Protein AF-A0A7S3BV04-F1 (afdb_monomer_lite)

Secondary structure (DSSP, 8-state):
----TT-EE-S-----TTSPTT-----GGGEEE---TT-HHHHTT------S-----PPS-PBPPHHHHHHHHHH-SSHHHHHHHHHHHHHHHHHHHHTTT-TTS-HHHHHHHHHHHHHHSS--S-HHHHHHHHT--TTT-HHHHHHHHHHHHHHHHHHHTT--B-TT---------SSS-SPTT-EEEEETTEEEEEE-----

Structure (mmCIF, N/CA/C/O backbone):
data_AF-A0A7S3BV04-F1
#
_entry.id   AF-A0A7S3BV04-F1
#
loop_
_atom_site.group_PDB
_atom_site.id
_atom_site.type_symbol
_atom_site.label_atom_id
_atom_site.label_alt_id
_atom_site.label_comp_id
_atom_site.label_asym_id
_atom_site.label_entity_id
_atom_site.label_seq_id
_atom_site.pdbx_PDB_ins_code
_atom_site.Cartn_x
_atom_site.Cartn_y
_atom_site.Cartn_z
_atom_site.occupancy
_atom_site.B_iso_or_equiv
_atom_site.auth_seq_id
_atom_site.auth_comp_id
_atom_site.auth_asym_id
_atom_site.auth_atom_id
_atom_site.pdbx_PDB_model_num
ATOM 1 N N . ARG A 1 1 ? -26.798 -3.929 25.859 1.00 46.09 1 ARG A N 1
ATOM 2 C CA . ARG A 1 1 ? -27.323 -2.540 25.783 1.00 46.09 1 ARG A CA 1
ATOM 3 C C . ARG A 1 1 ? -28.205 -2.462 24.549 1.00 46.09 1 ARG A C 1
ATOM 5 O O . ARG A 1 1 ? -27.722 -2.797 23.478 1.00 46.09 1 ARG A O 1
ATOM 12 N N . ASN A 1 2 ? -29.472 -2.094 24.725 1.00 52.50 2 ASN A N 1
ATOM 13 C CA . ASN A 1 2 ? -30.475 -2.101 23.661 1.00 52.50 2 ASN A CA 1
ATOM 14 C C . ASN A 1 2 ? -30.148 -1.050 22.595 1.00 52.50 2 ASN A C 1
ATOM 16 O O . ASN A 1 2 ? -29.677 0.046 22.913 1.00 52.50 2 ASN A O 1
ATOM 20 N N . TRP A 1 3 ? -30.382 -1.410 21.337 1.00 62.44 3 TRP A N 1
ATOM 21 C CA . TRP A 1 3 ? -30.379 -0.482 20.215 1.00 62.44 3 TRP A CA 1
ATOM 22 C C . TRP A 1 3 ? -31.469 0.569 20.478 1.00 62.44 3 TRP A C 1
ATOM 24 O O . TRP A 1 3 ? -32.607 0.210 20.783 1.00 62.44 3 TRP A O 1
ATOM 34 N N . ILE A 1 4 ? -31.111 1.855 20.470 1.00 64.00 4 ILE A N 1
ATOM 35 C CA . ILE A 1 4 ? -32.080 2.939 20.673 1.00 64.00 4 ILE A CA 1
ATOM 36 C C . ILE A 1 4 ? -32.462 3.410 19.279 1.00 64.00 4 ILE A C 1
ATOM 38 O O . ILE A 1 4 ? -31.605 3.926 18.566 1.00 64.00 4 ILE A O 1
ATOM 42 N N . TYR A 1 5 ? -33.723 3.217 18.891 1.00 71.44 5 TYR A N 1
ATOM 43 C CA . TYR A 1 5 ? -34.221 3.682 17.599 1.00 71.44 5 TYR A CA 1
ATOM 44 C C . TYR A 1 5 ? -33.843 5.149 17.353 1.00 71.44 5 TYR A C 1
ATOM 46 O O . TYR A 1 5 ? -33.903 5.985 18.257 1.00 71.44 5 TYR A O 1
ATOM 54 N N . GLY A 1 6 ? -33.415 5.442 16.124 1.00 75.38 6 GLY A N 1
ATOM 55 C CA . GLY A 1 6 ? -32.929 6.766 15.734 1.00 75.38 6 GLY A CA 1
ATOM 56 C C . GLY A 1 6 ? -31.476 7.059 16.112 1.00 75.38 6 GLY A C 1
ATOM 57 O O . GLY A 1 6 ? -31.025 8.179 15.881 1.00 75.38 6 GLY A O 1
ATOM 58 N N . SER A 1 7 ? -30.724 6.102 16.676 1.00 84.88 7 SER A N 1
ATOM 59 C CA . SER A 1 7 ? -29.275 6.268 16.810 1.00 84.88 7 SER A CA 1
ATOM 60 C C . SER A 1 7 ? -28.579 6.135 15.460 1.00 84.88 7 SER A C 1
ATOM 62 O O . SER A 1 7 ? -28.938 5.293 14.640 1.00 84.88 7 SER A O 1
ATOM 64 N N . MET A 1 8 ? -27.550 6.956 15.250 1.00 88.00 8 MET A N 1
ATOM 65 C CA . MET A 1 8 ? -26.657 6.826 14.100 1.00 88.00 8 MET A CA 1
ATOM 66 C C . MET A 1 8 ? -25.269 6.464 14.593 1.00 88.00 8 MET A C 1
ATOM 68 O O . MET A 1 8 ? -24.669 7.189 15.396 1.00 88.00 8 MET A O 1
ATOM 72 N N . ASP A 1 9 ? -24.759 5.350 14.091 1.00 89.12 9 ASP A N 1
ATOM 73 C CA . ASP A 1 9 ? -23.468 4.802 14.462 1.00 89.12 9 ASP A CA 1
ATOM 74 C C . ASP A 1 9 ? -22.557 4.738 13.228 1.00 89.12 9 ASP A C 1
ATOM 76 O O . ASP A 1 9 ? -22.989 4.413 12.125 1.00 89.12 9 ASP A O 1
ATOM 80 N N . LYS A 1 10 ? -21.2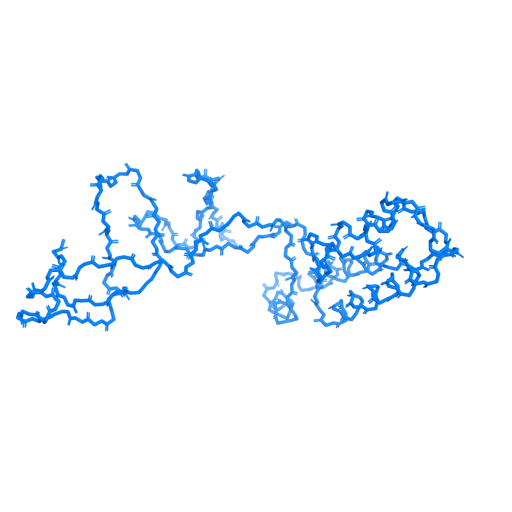75 5.061 13.407 1.00 91.62 10 LYS A N 1
ATOM 81 C CA . LYS A 1 10 ? -20.242 4.978 12.372 1.00 91.62 10 LYS A CA 1
ATOM 82 C C . LYS A 1 10 ? -18.977 4.368 12.952 1.00 91.62 10 LYS A C 1
ATOM 84 O O . LYS A 1 10 ? -18.442 4.861 13.948 1.00 91.62 10 LYS A O 1
ATOM 89 N N . GLY A 1 11 ? -18.462 3.347 12.282 1.00 90.38 11 GLY A N 1
ATOM 90 C CA . GLY A 1 11 ? -17.182 2.737 12.609 1.00 90.38 11 GLY A CA 1
ATOM 91 C C . GLY A 1 11 ? -16.919 1.486 11.784 1.00 90.38 11 GLY A C 1
ATOM 92 O O . GLY A 1 11 ? -17.619 1.214 10.813 1.00 90.38 11 GLY A O 1
ATOM 93 N N . THR A 1 12 ? -15.905 0.740 12.203 1.00 90.06 12 THR A N 1
ATOM 94 C CA . THR A 1 12 ? -15.531 -0.548 11.616 1.00 90.06 12 THR A CA 1
ATOM 95 C C . THR A 1 12 ? -16.131 -1.672 12.448 1.00 90.06 12 THR A C 1
ATOM 97 O O . THR A 1 12 ? -16.077 -1.617 13.677 1.00 90.06 12 THR A O 1
ATOM 100 N N . VAL A 1 13 ? -16.679 -2.687 11.785 1.00 88.31 13 VAL A N 1
ATOM 101 C CA . VAL A 1 13 ? -17.161 -3.918 12.422 1.00 88.31 13 VAL A CA 1
ATOM 102 C C . VAL A 1 13 ? -16.331 -5.107 11.947 1.00 88.31 13 VAL A C 1
ATOM 104 O O . VAL A 1 13 ? -15.794 -5.089 10.842 1.00 88.31 13 VAL A O 1
ATOM 107 N N . THR A 1 14 ? -16.226 -6.129 12.790 1.00 86.75 14 THR A N 1
ATOM 108 C CA . THR A 1 14 ? -15.576 -7.406 12.475 1.00 86.75 14 THR A CA 1
ATOM 109 C C . THR A 1 14 ? -16.478 -8.550 12.911 1.00 86.75 14 THR A C 1
ATOM 111 O O . THR A 1 14 ? -17.335 -8.375 13.777 1.00 86.75 14 THR A O 1
ATOM 114 N N . THR A 1 15 ? -16.274 -9.721 12.323 1.00 84.25 15 THR A N 1
ATOM 115 C CA . THR A 1 15 ? -16.913 -10.962 12.760 1.00 84.25 15 THR A CA 1
ATOM 116 C C . THR A 1 15 ? -16.277 -11.471 14.049 1.00 84.25 15 THR A C 1
ATOM 118 O O . THR A 1 15 ? -15.062 -11.365 14.226 1.00 84.25 15 THR A O 1
ATOM 121 N N . ASP A 1 16 ? -17.086 -12.073 14.916 1.00 81.00 16 ASP A N 1
ATOM 122 C CA . ASP A 1 16 ? -16.647 -12.746 16.135 1.00 81.00 16 ASP A CA 1
ATOM 123 C C . ASP A 1 16 ? -17.474 -14.021 16.308 1.00 81.00 16 ASP A C 1
ATOM 125 O O . ASP A 1 16 ? -18.693 -13.954 16.449 1.00 81.00 16 ASP A O 1
ATOM 129 N N . ALA A 1 17 ? -16.811 -15.179 16.293 1.00 81.69 17 ALA A N 1
ATOM 130 C CA . ALA A 1 17 ? -17.464 -16.487 16.375 1.00 81.69 17 ALA A CA 1
ATOM 131 C C . ALA A 1 17 ? -18.177 -16.738 17.717 1.00 81.69 17 ALA A C 1
ATOM 133 O O . ALA A 1 17 ? -18.932 -17.696 17.844 1.00 81.69 17 ALA A O 1
ATOM 134 N N . ARG A 1 18 ? -17.935 -15.899 18.732 1.00 82.44 18 ARG A N 1
ATOM 135 C CA . ARG A 1 18 ? -18.628 -15.969 20.026 1.00 82.44 18 ARG A CA 1
ATOM 136 C C . ARG A 1 18 ? -19.962 -15.223 20.020 1.00 82.44 18 ARG A C 1
ATOM 138 O O . ARG A 1 18 ? -20.718 -15.353 20.981 1.00 82.44 18 ARG A O 1
ATOM 145 N N . LEU A 1 19 ? -20.238 -14.405 19.000 1.00 85.06 19 LEU A N 1
ATOM 146 C CA . LEU A 1 19 ? -21.501 -13.681 18.889 1.00 85.06 19 LEU A CA 1
ATOM 147 C C . LEU A 1 19 ? -22.596 -14.590 18.321 1.00 85.06 19 LEU A C 1
ATOM 149 O O . LEU A 1 19 ? -22.338 -15.297 17.351 1.00 85.06 19 LEU A O 1
ATOM 153 N N . PRO A 1 20 ? -23.822 -14.550 18.875 1.00 87.94 20 PRO A N 1
ATOM 154 C CA . PRO A 1 20 ? -24.958 -15.220 18.260 1.00 87.94 20 PRO A CA 1
ATOM 155 C C . PRO A 1 20 ? -25.297 -14.615 16.894 1.00 87.94 20 PRO A C 1
ATOM 157 O O . PRO A 1 20 ? -25.108 -13.415 16.662 1.00 87.94 20 PRO A O 1
ATOM 160 N N . ASP A 1 21 ? -25.881 -15.435 16.026 1.00 87.88 21 ASP A N 1
ATOM 161 C CA . ASP A 1 21 ? -26.331 -15.009 14.703 1.00 87.88 21 ASP A CA 1
ATOM 162 C C . ASP A 1 21 ? -27.345 -13.858 14.784 1.00 87.88 21 ASP A C 1
ATOM 164 O O . ASP A 1 21 ? -28.214 -13.813 15.657 1.00 87.88 21 ASP A O 1
ATOM 168 N N . GLY A 1 22 ? -27.241 -12.911 13.848 1.00 85.00 22 GLY A N 1
ATOM 169 C CA . GLY A 1 22 ? -28.149 -11.763 13.749 1.00 85.00 22 GLY A CA 1
ATOM 170 C C . GLY A 1 22 ? -27.842 -10.604 14.704 1.00 85.00 22 GLY A C 1
ATOM 171 O O . GLY A 1 22 ? -28.566 -9.607 14.693 1.00 85.00 22 GLY A O 1
ATOM 172 N N . TYR A 1 23 ? -26.769 -10.687 15.497 1.00 85.75 23 TYR A N 1
ATOM 173 C CA . TYR A 1 23 ? -26.362 -9.609 16.397 1.00 85.75 23 TYR A CA 1
ATOM 174 C C . TYR A 1 23 ? -25.187 -8.800 15.853 1.00 85.75 23 TYR A C 1
ATOM 176 O O . TYR A 1 23 ? -24.189 -9.330 15.373 1.00 85.75 23 TYR A O 1
ATOM 184 N N . ILE A 1 24 ? -25.285 -7.482 16.022 1.00 86.56 24 ILE A N 1
ATOM 185 C CA . ILE A 1 24 ? -24.183 -6.543 15.818 1.00 86.56 24 ILE A CA 1
ATOM 186 C C . ILE A 1 24 ? -23.981 -5.793 17.131 1.00 86.56 24 ILE A C 1
ATOM 188 O O . ILE A 1 24 ? -24.899 -5.143 17.638 1.00 86.56 24 ILE A O 1
ATOM 192 N N . ILE A 1 25 ? -22.775 -5.875 17.692 1.00 85.19 25 ILE A N 1
ATOM 193 C CA . ILE A 1 25 ? -22.417 -5.130 18.900 1.00 85.19 25 ILE A CA 1
ATOM 194 C C . ILE A 1 25 ? -21.700 -3.842 18.508 1.00 85.19 25 ILE A C 1
ATOM 196 O O . ILE A 1 25 ? -20.653 -3.865 17.867 1.00 85.19 25 ILE A O 1
ATOM 200 N N . MET A 1 26 ? -22.249 -2.712 18.954 1.00 84.88 26 MET A N 1
ATOM 201 C CA . MET A 1 26 ? -21.687 -1.384 18.708 1.00 84.88 26 MET A CA 1
ATOM 202 C C . MET A 1 26 ? -21.011 -0.839 19.965 1.00 84.88 26 MET A C 1
ATOM 204 O O . MET A 1 26 ? -21.573 -0.879 21.065 1.00 84.88 26 MET A O 1
ATOM 208 N N . ARG A 1 27 ? -19.808 -0.276 19.806 1.00 82.50 27 ARG A N 1
ATOM 209 C CA . ARG A 1 27 ? -19.119 0.450 20.884 1.00 82.50 27 ARG A CA 1
ATOM 210 C C . ARG A 1 27 ? -19.751 1.825 21.069 1.00 82.50 27 ARG A C 1
ATOM 212 O O . ARG A 1 27 ? -20.184 2.453 20.108 1.00 82.50 27 ARG A O 1
ATOM 219 N N . GLN A 1 28 ? -19.716 2.352 22.292 1.00 84.19 28 GLN A N 1
ATOM 220 C CA . GLN A 1 28 ? -20.255 3.686 22.586 1.00 84.19 28 GLN A CA 1
ATOM 221 C C . GLN A 1 28 ? -19.605 4.790 21.735 1.00 84.19 28 GLN A C 1
ATOM 223 O O . GLN A 1 28 ? -20.287 5.722 21.331 1.00 84.19 28 GLN A O 1
ATOM 228 N N . SER A 1 29 ? -18.319 4.657 21.400 1.00 85.81 29 SER A N 1
ATOM 229 C CA . SER A 1 29 ? -17.595 5.601 20.538 1.00 85.81 29 SER A CA 1
ATOM 230 C C . SER A 1 29 ? -18.052 5.600 19.073 1.00 85.81 29 SER A C 1
ATOM 232 O O . SER A 1 29 ? -17.784 6.562 18.344 1.00 85.81 29 SER A O 1
ATOM 234 N N . MET A 1 30 ? -18.727 4.538 18.619 1.00 88.88 30 MET A N 1
ATOM 235 C CA . MET A 1 30 ? -19.276 4.463 17.263 1.00 88.88 30 MET A CA 1
ATOM 236 C C . MET A 1 30 ? -20.538 5.312 17.134 1.00 88.88 30 MET A C 1
ATOM 238 O O . MET A 1 30 ? -20.793 5.836 16.053 1.00 88.88 30 MET A O 1
ATOM 242 N N . ARG A 1 31 ? -21.271 5.537 18.228 1.00 89.62 31 ARG A N 1
ATOM 243 C CA . ARG A 1 31 ? -22.469 6.374 18.234 1.00 89.62 31 ARG A CA 1
ATOM 244 C C . ARG A 1 31 ? -22.116 7.834 17.999 1.00 89.62 31 ARG A C 1
ATOM 246 O O . ARG A 1 31 ? -21.361 8.429 18.763 1.00 89.62 31 ARG A O 1
ATOM 253 N N . LYS A 1 32 ? -22.665 8.408 16.932 1.00 91.50 32 LYS A N 1
ATOM 254 C CA . LYS A 1 32 ? -22.497 9.823 16.564 1.00 91.50 32 LYS A CA 1
ATOM 255 C C . LYS A 1 32 ? -23.726 10.645 16.908 1.00 91.50 32 LYS A C 1
ATOM 257 O O . LYS A 1 32 ? -23.598 11.815 17.243 1.00 91.50 32 LYS A O 1
ATOM 262 N N . VAL A 1 33 ? -24.896 10.013 16.875 1.00 88.19 33 VAL A N 1
ATOM 263 C CA . VAL A 1 33 ? -26.165 10.627 17.259 1.00 88.19 33 VAL A CA 1
ATOM 264 C C . VAL A 1 33 ? -26.877 9.695 18.225 1.00 88.19 33 VAL A C 1
ATOM 266 O O . VAL A 1 33 ? -27.024 8.498 17.962 1.00 88.19 33 VAL A O 1
ATOM 269 N N . HIS A 1 34 ? -27.291 10.240 19.364 1.00 85.12 34 HIS A N 1
ATOM 270 C CA . HIS A 1 34 ? -28.140 9.523 20.301 1.00 85.12 34 HIS A CA 1
ATOM 271 C C . HIS A 1 34 ? -29.570 9.512 19.775 1.00 85.12 34 HIS A C 1
ATOM 273 O O . HIS A 1 34 ? -30.135 10.564 19.490 1.00 85.12 34 HIS A O 1
ATOM 279 N N . GLY A 1 35 ? -30.138 8.314 19.656 1.00 79.81 35 GLY A N 1
ATOM 280 C CA . GLY A 1 35 ? -31.553 8.162 19.355 1.00 79.81 35 GLY A CA 1
ATOM 281 C C . GLY A 1 35 ? -32.416 8.705 20.490 1.00 79.81 35 GLY A C 1
ATOM 282 O O . GLY A 1 35 ? -32.001 8.715 21.653 1.00 79.81 35 GLY A O 1
ATOM 283 N N . SER A 1 36 ? -33.623 9.133 20.144 1.00 75.94 36 SER A N 1
ATOM 284 C CA . SER A 1 36 ? -34.656 9.553 21.085 1.00 75.94 36 SER A CA 1
ATOM 285 C C . SER A 1 36 ? -35.882 8.653 20.959 1.00 75.94 36 SER A C 1
ATOM 287 O O . SER A 1 36 ? -36.153 8.071 19.904 1.00 75.94 36 SER A O 1
ATOM 289 N N . GLN A 1 37 ? -36.649 8.553 22.045 1.00 71.12 37 GLN A N 1
ATOM 290 C CA . GLN A 1 37 ? -37.993 7.982 21.984 1.00 71.12 37 GLN A CA 1
ATOM 291 C C . GLN A 1 37 ? -38.872 8.839 21.060 1.00 71.12 37 GLN A C 1
ATOM 293 O O . GLN A 1 37 ? -38.742 10.064 21.043 1.00 71.12 37 GLN A O 1
ATOM 298 N N . ASN A 1 38 ? -39.754 8.188 20.297 1.00 74.62 38 ASN A N 1
ATOM 299 C CA . ASN A 1 38 ? -40.681 8.805 19.335 1.00 74.62 38 ASN A CA 1
ATOM 300 C C . ASN A 1 38 ? -40.028 9.410 18.079 1.00 74.62 38 ASN A C 1
ATOM 302 O O . ASN A 1 38 ? -40.620 10.268 17.428 1.00 74.62 38 ASN A O 1
ATOM 306 N N . CYS A 1 39 ? -38.824 8.974 17.706 1.00 74.44 39 CYS A N 1
ATOM 307 C CA . CYS A 1 39 ? -38.227 9.383 16.437 1.00 74.44 39 CYS A CA 1
ATOM 308 C C . CYS A 1 39 ? -38.904 8.701 15.228 1.00 74.44 39 CYS A C 1
ATOM 310 O O . CYS A 1 39 ? -39.437 7.594 15.328 1.00 74.44 39 CYS A O 1
ATOM 312 N N . ILE A 1 40 ? -38.815 9.338 14.055 1.00 77.00 40 ILE A N 1
ATOM 313 C CA . ILE A 1 40 ? -39.346 8.824 12.775 1.00 77.00 40 ILE A CA 1
ATOM 314 C C . ILE A 1 40 ? -38.814 7.410 12.488 1.00 77.00 40 ILE A C 1
ATOM 316 O O . ILE A 1 40 ? -39.560 6.529 12.071 1.00 77.00 40 ILE A O 1
ATOM 320 N N . ALA A 1 41 ? -37.536 7.149 12.780 1.00 75.38 41 ALA A N 1
ATOM 321 C CA . ALA A 1 41 ? -36.940 5.827 12.593 1.00 75.38 41 ALA A CA 1
ATOM 322 C C . ALA A 1 41 ? -37.646 4.736 13.417 1.00 75.38 41 ALA A C 1
ATOM 324 O O . ALA A 1 41 ? -37.821 3.627 12.921 1.00 75.38 41 ALA A O 1
ATOM 325 N N . GLN A 1 42 ? -38.096 5.050 14.638 1.00 74.06 42 GLN A N 1
ATOM 326 C CA . GLN A 1 42 ? -38.879 4.131 15.467 1.00 74.06 42 GLN A CA 1
ATOM 327 C C . GLN A 1 42 ? -40.273 3.896 14.877 1.00 74.06 42 GLN A C 1
ATOM 329 O O . GLN A 1 42 ? -40.718 2.755 14.802 1.00 74.06 42 GLN A O 1
ATOM 334 N N . GLN A 1 43 ? -40.944 4.966 14.441 1.00 75.62 43 GLN A N 1
ATOM 335 C CA . GLN A 1 43 ? -42.296 4.905 13.869 1.00 75.62 43 GLN A CA 1
ATOM 336 C C . GLN A 1 43 ? -42.344 4.087 12.571 1.00 75.62 43 GLN A C 1
ATOM 338 O O . GLN A 1 43 ? -43.329 3.402 12.314 1.00 75.62 43 GLN A O 1
ATOM 343 N N . HIS A 1 44 ? -41.269 4.128 11.782 1.00 77.56 44 HIS A N 1
ATOM 344 C CA . HIS A 1 44 ? -41.153 3.417 10.508 1.00 77.56 44 HIS A CA 1
ATOM 345 C C . HIS A 1 44 ? -40.310 2.130 10.580 1.00 77.56 44 HIS A C 1
ATOM 347 O O . HIS A 1 44 ? -40.076 1.508 9.545 1.00 77.56 44 HIS A O 1
ATOM 353 N N . GLY A 1 45 ? -39.830 1.727 11.764 1.00 72.31 45 GLY A N 1
ATOM 354 C CA . GLY A 1 45 ? -39.015 0.516 11.942 1.00 72.31 45 GLY A CA 1
ATOM 355 C C . GLY A 1 45 ? -37.713 0.503 11.127 1.00 72.31 45 GLY A C 1
ATOM 356 O O . GLY A 1 45 ? -37.283 -0.549 10.657 1.00 72.31 45 GLY A O 1
ATOM 357 N N . ILE A 1 46 ? -37.100 1.669 10.902 1.00 74.12 46 ILE A N 1
ATOM 358 C CA . ILE A 1 46 ? -35.934 1.801 10.021 1.00 74.12 46 ILE A CA 1
ATOM 359 C C . ILE A 1 46 ? -34.669 1.378 10.768 1.00 74.12 46 ILE A C 1
ATOM 361 O O . ILE A 1 46 ? -34.079 2.166 11.507 1.00 74.12 46 ILE A O 1
ATOM 365 N N . ASN A 1 47 ? -34.214 0.158 10.484 1.00 78.31 47 ASN A N 1
ATOM 366 C CA . ASN A 1 47 ? -32.927 -0.368 10.930 1.00 78.31 47 ASN A CA 1
ATOM 367 C C . ASN A 1 47 ? -32.117 -0.765 9.692 1.00 78.31 47 ASN A C 1
ATOM 369 O O . ASN A 1 47 ? -32.400 -1.786 9.066 1.00 78.31 47 ASN A O 1
ATOM 373 N N . ARG A 1 48 ? -31.134 0.053 9.304 1.00 84.31 48 ARG A N 1
ATOM 374 C CA . ARG A 1 48 ? -30.270 -0.227 8.149 1.00 84.31 48 ARG A CA 1
ATOM 375 C C . ARG A 1 48 ? -28.819 -0.362 8.571 1.00 84.31 48 ARG A C 1
ATOM 377 O O . ARG A 1 48 ? -28.317 0.426 9.367 1.00 84.31 48 ARG A O 1
ATOM 384 N N . PHE A 1 49 ? -28.161 -1.358 7.993 1.00 87.75 49 PHE A N 1
ATOM 385 C CA . PHE A 1 49 ? -26.725 -1.550 8.082 1.00 87.75 49 PHE A CA 1
ATOM 386 C C . PHE A 1 49 ? -26.124 -1.281 6.704 1.00 87.75 49 PHE A C 1
ATOM 388 O O . PHE A 1 49 ? -26.356 -2.035 5.762 1.00 87.75 49 PHE A O 1
ATOM 395 N N . GLU A 1 50 ? -25.404 -0.169 6.580 1.00 91.25 50 GLU A N 1
ATOM 396 C CA . GLU A 1 50 ? -24.811 0.269 5.318 1.00 91.25 50 GLU A CA 1
ATOM 397 C C . GLU A 1 50 ? -23.301 0.048 5.341 1.00 91.25 50 GLU A C 1
ATOM 399 O O . GLU A 1 50 ? -22.600 0.469 6.264 1.00 91.25 50 GLU A O 1
ATOM 404 N N . ILE A 1 51 ? -22.796 -0.615 4.302 1.00 92.31 51 ILE A N 1
ATOM 405 C CA . ILE A 1 51 ? -21.383 -0.959 4.171 1.00 92.31 51 ILE A CA 1
ATOM 406 C C . ILE A 1 51 ? -20.738 0.042 3.219 1.00 92.31 51 ILE A C 1
ATOM 408 O O . ILE A 1 51 ? -21.019 0.044 2.025 1.00 92.31 51 ILE A O 1
ATOM 412 N N . ASN A 1 52 ? -19.856 0.887 3.753 1.00 92.38 52 ASN A N 1
ATOM 413 C CA . ASN A 1 52 ? -19.080 1.823 2.938 1.00 92.38 52 ASN A CA 1
ATOM 414 C C . ASN A 1 52 ? -17.859 1.155 2.287 1.00 92.38 52 ASN A C 1
ATOM 416 O O . ASN A 1 52 ? -17.474 1.504 1.178 1.00 92.38 52 ASN A O 1
ATOM 420 N N . ASN A 1 53 ? -17.209 0.232 3.000 1.00 89.25 53 ASN A N 1
ATOM 421 C CA . ASN A 1 53 ? -16.066 -0.518 2.492 1.00 89.25 53 ASN A CA 1
ATOM 422 C C . ASN A 1 53 ? -15.882 -1.818 3.291 1.00 89.25 53 ASN A C 1
ATOM 424 O O . ASN A 1 53 ? -16.348 -1.916 4.428 1.00 89.25 53 ASN A O 1
ATOM 428 N N . THR A 1 54 ? -15.166 -2.781 2.720 1.00 87.44 54 THR A N 1
ATOM 429 C CA . THR A 1 54 ? -14.835 -4.067 3.348 1.00 87.44 54 THR A CA 1
ATOM 430 C C . THR A 1 54 ? -13.326 -4.251 3.446 1.00 87.44 54 THR A C 1
ATOM 432 O O . THR A 1 54 ? -12.564 -3.660 2.683 1.00 87.44 54 THR A O 1
ATOM 435 N N . SER A 1 55 ? -12.864 -5.075 4.387 1.00 81.94 55 SER A N 1
ATOM 436 C CA . SER A 1 55 ? -11.459 -5.478 4.421 1.00 81.94 55 SER A CA 1
ATOM 437 C C . SER A 1 55 ? -11.159 -6.411 3.247 1.00 81.94 55 SER A C 1
ATOM 439 O O . SER A 1 55 ? -11.651 -7.537 3.209 1.00 81.94 55 SER A O 1
ATOM 441 N N . GLU A 1 56 ? -10.345 -5.954 2.302 1.00 78.81 56 GLU A N 1
ATOM 442 C CA . GLU A 1 56 ? -9.776 -6.808 1.259 1.00 78.81 56 GLU A CA 1
ATOM 443 C C . GLU A 1 56 ? -8.453 -7.426 1.721 1.00 78.81 56 GLU A C 1
ATOM 445 O O . GLU A 1 56 ? -7.811 -6.943 2.658 1.00 78.81 56 GLU A O 1
ATOM 450 N N . MET A 1 57 ? -8.008 -8.486 1.042 1.00 74.12 57 MET A N 1
ATOM 451 C CA . MET A 1 57 ? -6.675 -9.027 1.282 1.00 74.12 57 MET A CA 1
ATOM 452 C C . MET A 1 57 ? -5.605 -7.982 0.962 1.00 74.12 57 MET A C 1
ATOM 454 O O . MET A 1 57 ? -5.404 -7.598 -0.194 1.00 74.12 57 MET A O 1
ATOM 458 N N . SER A 1 58 ? -4.870 -7.562 1.988 1.00 74.75 58 SER A N 1
ATOM 459 C CA . SER A 1 58 ? -3.754 -6.642 1.821 1.00 74.75 58 SER A CA 1
ATOM 460 C C . SER A 1 58 ? -2.655 -7.276 0.979 1.00 74.75 58 SER A C 1
ATOM 462 O O . SER A 1 58 ? -2.140 -8.354 1.288 1.00 74.75 58 SER A O 1
ATOM 464 N N . ARG A 1 59 ? -2.252 -6.579 -0.084 1.00 73.75 59 ARG A N 1
ATOM 465 C CA . ARG A 1 59 ? -1.119 -7.004 -0.905 1.00 73.75 59 ARG A CA 1
ATOM 466 C C . ARG A 1 59 ? 0.176 -6.852 -0.116 1.00 73.75 59 ARG A C 1
ATOM 468 O O . ARG A 1 59 ? 0.377 -5.862 0.589 1.00 73.75 59 ARG A O 1
ATOM 475 N N . ARG A 1 60 ? 1.060 -7.838 -0.266 1.00 77.00 60 ARG A N 1
ATOM 476 C CA . ARG A 1 60 ? 2.415 -7.767 0.273 1.00 77.00 60 ARG A CA 1
ATOM 477 C C . ARG A 1 60 ? 3.181 -6.658 -0.432 1.00 77.00 60 ARG A C 1
ATOM 479 O O . ARG A 1 60 ? 3.218 -6.603 -1.656 1.00 77.00 60 ARG A O 1
ATOM 486 N N . GLY A 1 61 ? 3.872 -5.870 0.370 1.00 71.50 61 GLY A N 1
ATOM 487 C CA . GLY A 1 61 ? 4.920 -4.953 -0.022 1.00 71.50 61 GLY A CA 1
ATOM 488 C C . GLY A 1 61 ? 4.422 -3.564 -0.388 1.00 71.50 61 GLY A C 1
ATOM 489 O O . GLY A 1 61 ? 4.228 -3.247 -1.562 1.00 71.50 61 GLY A O 1
ATOM 490 N N . GLY A 1 62 ? 4.259 -2.742 0.646 1.00 79.00 62 GLY A N 1
ATOM 491 C CA . GLY A 1 62 ? 3.974 -1.319 0.535 1.00 79.00 62 GLY A CA 1
ATOM 492 C C . GLY A 1 62 ? 5.227 -0.485 0.270 1.00 79.00 62 GLY A C 1
ATOM 493 O O . GLY A 1 62 ? 6.362 -0.936 0.443 1.00 79.00 62 GLY A O 1
ATOM 494 N N . ARG A 1 63 ? 5.013 0.770 -0.128 1.00 83.88 63 ARG A N 1
ATOM 495 C CA . ARG A 1 63 ? 6.079 1.768 -0.247 1.00 83.88 63 ARG A CA 1
ATOM 496 C C . ARG A 1 63 ? 6.063 2.680 0.966 1.00 83.88 63 ARG A C 1
ATOM 498 O O . ARG A 1 63 ? 4.992 3.062 1.436 1.00 83.88 63 ARG A O 1
ATOM 505 N N . LEU A 1 64 ? 7.244 3.053 1.437 1.00 87.81 64 LEU A N 1
ATOM 506 C CA . LEU A 1 64 ? 7.364 4.133 2.406 1.00 87.81 64 LEU A CA 1
ATOM 507 C C . LEU A 1 64 ? 6.916 5.454 1.773 1.00 87.81 64 LEU A C 1
ATOM 509 O O . LEU A 1 64 ? 6.943 5.633 0.559 1.00 87.81 64 LEU A O 1
ATOM 513 N N . ASN A 1 65 ? 6.492 6.380 2.619 1.00 84.88 65 ASN A N 1
ATOM 514 C CA . ASN A 1 65 ? 6.365 7.789 2.273 1.00 84.88 65 ASN A CA 1
ATOM 515 C C . ASN A 1 65 ? 7.593 8.511 2.852 1.00 84.88 65 ASN A C 1
ATOM 517 O O . ASN A 1 65 ? 8.088 8.099 3.902 1.00 84.88 65 ASN A O 1
ATOM 521 N N . VAL A 1 66 ? 8.052 9.593 2.219 1.00 86.25 66 VAL A N 1
ATOM 522 C CA . VAL A 1 66 ? 9.115 10.466 2.742 1.00 86.25 66 VAL A CA 1
ATOM 523 C C . VAL A 1 66 ? 8.899 10.857 4.208 1.00 86.25 66 VAL A C 1
ATOM 525 O O . VAL A 1 66 ? 9.850 10.862 4.983 1.00 86.25 66 VAL A O 1
ATOM 528 N N . ASN A 1 67 ? 7.649 11.071 4.629 1.00 89.38 67 ASN A N 1
ATOM 529 C CA . ASN A 1 67 ? 7.339 11.392 6.026 1.00 89.38 67 ASN A CA 1
ATOM 530 C C . ASN A 1 67 ? 7.704 10.241 6.980 1.00 89.38 67 ASN A C 1
ATOM 532 O O . ASN A 1 67 ? 8.231 10.472 8.063 1.00 89.38 67 ASN A O 1
ATOM 536 N N . LEU A 1 68 ? 7.458 8.990 6.573 1.00 88.44 68 LEU A N 1
ATOM 537 C CA . LEU A 1 68 ? 7.826 7.819 7.373 1.00 88.44 68 LEU A CA 1
ATOM 538 C C . LEU A 1 68 ? 9.337 7.611 7.398 1.00 88.44 68 LEU A C 1
ATOM 540 O O . LEU A 1 68 ? 9.852 7.178 8.418 1.00 88.44 68 LEU A O 1
ATOM 544 N N . VAL A 1 69 ? 10.050 7.941 6.317 1.00 86.69 69 VAL A N 1
ATOM 545 C CA . VAL A 1 69 ? 11.519 7.872 6.292 1.00 86.69 69 VAL A CA 1
ATOM 546 C C . VAL A 1 69 ? 12.112 8.753 7.391 1.00 86.69 69 VAL A C 1
ATOM 548 O O . VAL A 1 69 ? 12.915 8.267 8.180 1.00 86.69 69 VAL A O 1
ATOM 551 N N . GLN A 1 70 ? 11.650 10.000 7.512 1.00 86.38 70 GLN A N 1
ATOM 552 C CA . GLN A 1 70 ? 12.130 10.925 8.546 1.00 86.38 70 GLN A CA 1
ATOM 553 C C . GLN A 1 70 ? 11.833 10.426 9.965 1.00 86.38 70 GLN A C 1
ATOM 555 O O . GLN A 1 70 ? 12.703 10.466 10.832 1.00 86.38 70 GLN A O 1
ATOM 560 N N . ILE A 1 71 ? 10.616 9.923 10.200 1.00 91.56 71 ILE A N 1
ATOM 561 C CA . ILE A 1 71 ? 10.225 9.368 11.503 1.00 91.56 71 ILE A CA 1
ATOM 562 C C . ILE A 1 71 ? 11.080 8.142 11.841 1.00 91.56 71 ILE A C 1
ATOM 564 O O . ILE A 1 71 ? 11.564 8.022 12.962 1.00 91.56 71 ILE A O 1
ATOM 568 N N . LEU A 1 72 ? 11.302 7.246 10.876 1.00 90.25 72 LEU A N 1
ATOM 569 C CA . LEU A 1 72 ? 12.108 6.045 11.081 1.00 90.25 72 LEU A CA 1
ATOM 570 C C . LEU A 1 72 ? 13.569 6.387 11.368 1.00 90.25 72 LEU A C 1
ATOM 572 O O . LEU A 1 72 ? 14.154 5.774 12.250 1.00 90.25 72 LEU A O 1
ATOM 576 N N . GLU A 1 73 ? 14.157 7.356 10.667 1.00 87.75 73 GLU A N 1
ATOM 577 C CA . GLU A 1 73 ? 15.524 7.809 10.946 1.00 87.75 73 GLU A CA 1
ATOM 578 C C . GLU A 1 73 ? 15.647 8.426 12.344 1.00 87.75 73 GLU A C 1
ATOM 580 O O . GLU A 1 73 ? 16.628 8.166 13.035 1.00 87.75 73 GLU A O 1
ATOM 585 N N . HIS A 1 74 ? 14.649 9.201 12.780 1.00 88.75 74 HIS A N 1
ATOM 586 C CA . HIS A 1 74 ? 14.659 9.849 14.091 1.00 88.75 74 HIS A CA 1
ATOM 587 C C . HIS A 1 74 ? 14.426 8.871 15.252 1.00 88.75 74 HIS A C 1
ATOM 589 O O . HIS A 1 74 ? 15.098 8.958 16.275 1.00 88.75 74 HIS A O 1
ATOM 595 N N . CYS A 1 75 ? 13.480 7.940 15.102 1.00 90.50 75 CYS A N 1
ATOM 596 C CA . CYS A 1 75 ? 13.108 6.982 16.145 1.00 90.50 75 CYS A CA 1
ATOM 597 C C . CYS A 1 75 ? 13.951 5.697 16.123 1.00 90.50 75 CYS A C 1
ATOM 599 O O . CYS A 1 75 ? 13.789 4.844 16.997 1.00 90.50 75 CYS A O 1
ATOM 601 N N . ALA A 1 76 ? 14.819 5.509 15.125 1.00 92.31 76 ALA A N 1
ATOM 602 C CA . ALA A 1 76 ? 15.678 4.335 15.056 1.00 92.31 76 ALA A CA 1
ATOM 603 C C . ALA A 1 76 ? 16.670 4.304 16.224 1.00 92.31 76 ALA A C 1
ATOM 605 O O . ALA A 1 76 ? 17.357 5.281 16.505 1.00 92.31 76 ALA A O 1
ATOM 606 N N . LYS A 1 77 ? 16.832 3.118 16.823 1.00 92.56 77 LYS A N 1
ATOM 607 C CA . LYS A 1 77 ? 17.896 2.846 17.804 1.00 92.56 77 LYS A CA 1
ATOM 608 C C . LYS A 1 77 ? 19.294 3.116 17.230 1.00 92.56 77 LYS A C 1
ATOM 610 O O . LYS A 1 77 ? 20.188 3.530 17.956 1.00 92.56 77 LYS A O 1
ATOM 615 N N . ASP A 1 78 ? 19.464 2.882 15.929 1.00 94.81 78 ASP A N 1
ATOM 616 C CA . ASP A 1 78 ? 20.670 3.210 15.166 1.00 94.81 78 ASP A CA 1
ATOM 617 C C . ASP A 1 78 ? 20.278 3.939 13.863 1.00 94.81 78 ASP A C 1
ATOM 619 O O . ASP A 1 78 ? 19.957 3.294 12.853 1.00 94.81 78 ASP A O 1
ATOM 623 N N . PRO A 1 79 ? 20.277 5.286 13.872 1.00 91.81 79 PRO A N 1
ATOM 624 C CA . PRO A 1 79 ? 19.909 6.095 12.712 1.00 91.81 79 PRO A CA 1
ATOM 625 C C . PRO A 1 79 ? 20.812 5.875 11.495 1.00 91.81 79 PRO A C 1
ATOM 627 O O . PRO A 1 79 ? 20.333 5.890 10.360 1.00 91.81 79 PRO A O 1
ATOM 630 N N . GLN A 1 80 ? 22.113 5.637 11.703 1.00 91.81 80 GLN A N 1
ATOM 631 C CA . GLN A 1 80 ? 23.056 5.448 10.596 1.00 91.81 80 GLN A CA 1
ATOM 632 C C . GLN A 1 80 ? 22.797 4.125 9.887 1.00 91.81 80 GLN A C 1
ATOM 634 O O . GLN A 1 80 ? 22.760 4.077 8.655 1.00 91.81 80 GLN A O 1
ATOM 639 N N . ARG A 1 81 ? 22.537 3.062 10.652 1.00 93.25 81 ARG A N 1
ATOM 640 C CA . ARG A 1 81 ? 22.150 1.767 10.091 1.00 93.25 81 ARG A CA 1
ATOM 641 C C . ARG A 1 81 ? 20.806 1.831 9.374 1.00 93.25 81 ARG A C 1
ATOM 643 O O . ARG A 1 81 ? 20.689 1.267 8.288 1.00 93.25 81 ARG A O 1
ATOM 650 N N . MET A 1 82 ? 19.812 2.525 9.935 1.00 91.50 82 MET A N 1
ATOM 651 C CA . MET A 1 82 ? 18.511 2.712 9.278 1.00 91.50 82 MET A CA 1
ATOM 652 C C . MET A 1 82 ? 18.670 3.435 7.936 1.00 91.50 82 ME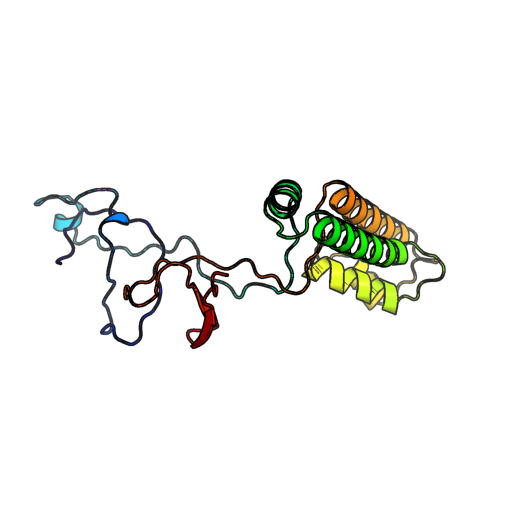T A C 1
ATOM 654 O O . MET A 1 82 ? 18.188 2.959 6.908 1.00 91.50 82 MET A O 1
ATOM 658 N N . LYS A 1 83 ? 19.418 4.541 7.919 1.00 90.50 83 LYS A N 1
ATOM 659 C CA . LYS A 1 83 ? 19.709 5.295 6.698 1.00 90.50 83 LYS A CA 1
ATOM 660 C C . LYS A 1 83 ? 20.451 4.453 5.661 1.00 90.50 83 LYS A C 1
ATOM 662 O O . LYS A 1 83 ? 20.076 4.454 4.488 1.00 90.50 83 LYS A O 1
ATOM 667 N N . ALA A 1 84 ? 21.484 3.718 6.076 1.00 92.31 84 ALA A N 1
ATOM 668 C CA . ALA A 1 84 ? 22.239 2.834 5.191 1.00 92.31 84 ALA A CA 1
ATOM 669 C C . ALA A 1 84 ? 21.333 1.768 4.558 1.00 92.31 84 ALA A C 1
ATOM 671 O O . ALA A 1 84 ? 21.375 1.577 3.342 1.00 92.31 84 ALA A O 1
ATOM 672 N N . TYR A 1 85 ? 20.458 1.157 5.360 1.00 91.56 85 TYR A N 1
ATOM 673 C CA . TYR A 1 85 ? 19.471 0.194 4.888 1.00 91.56 85 TYR A CA 1
ATOM 674 C C . TYR A 1 85 ? 18.522 0.816 3.854 1.00 91.56 85 TYR A C 1
ATOM 676 O O . TYR A 1 85 ? 18.392 0.292 2.749 1.00 91.56 85 TYR A O 1
ATOM 684 N N . LEU A 1 86 ? 17.899 1.962 4.150 1.00 90.69 86 LEU A N 1
ATOM 685 C CA . LEU A 1 86 ? 16.971 2.617 3.217 1.00 90.69 86 LEU A CA 1
ATOM 686 C C . LEU A 1 86 ? 17.650 3.011 1.895 1.00 90.69 86 LEU A C 1
ATOM 688 O O . LEU A 1 86 ? 17.068 2.813 0.825 1.00 90.69 86 LEU A O 1
ATOM 692 N N . LEU A 1 87 ? 18.893 3.500 1.951 1.00 91.31 87 LEU A N 1
ATOM 693 C CA . LEU A 1 87 ? 19.693 3.819 0.765 1.00 91.31 87 LEU A CA 1
ATOM 694 C C . LEU A 1 87 ? 20.022 2.575 -0.066 1.00 91.31 87 LEU A C 1
ATOM 696 O O . LEU A 1 87 ? 19.958 2.626 -1.294 1.00 91.31 87 LEU A O 1
ATOM 700 N N . GLU A 1 88 ? 20.372 1.459 0.572 1.00 92.88 88 GLU A N 1
ATOM 701 C CA . GLU A 1 88 ? 20.615 0.188 -0.113 1.00 92.88 88 GLU A CA 1
ATOM 702 C C . GLU A 1 88 ? 19.350 -0.298 -0.830 1.00 92.88 88 GLU A C 1
ATOM 704 O O . GLU A 1 88 ? 19.387 -0.570 -2.033 1.00 92.88 88 GLU A O 1
ATOM 709 N N . ARG A 1 89 ? 18.199 -0.289 -0.140 1.00 90.50 89 ARG A N 1
ATOM 710 C CA . ARG A 1 89 ? 16.901 -0.639 -0.739 1.00 90.50 89 ARG A CA 1
ATOM 711 C C . ARG A 1 89 ? 16.571 0.250 -1.942 1.00 90.50 89 ARG A C 1
ATOM 713 O O . ARG A 1 89 ? 16.137 -0.257 -2.977 1.00 90.50 89 ARG A O 1
ATOM 720 N N . GLN A 1 90 ? 16.809 1.557 -1.832 1.00 91.12 90 GLN A N 1
ATOM 721 C CA . GLN A 1 90 ? 16.574 2.512 -2.916 1.00 91.12 90 GLN A CA 1
ATOM 722 C C . GLN A 1 90 ? 17.494 2.254 -4.121 1.00 91.12 90 GLN A C 1
ATOM 724 O O . GLN A 1 90 ? 17.026 2.285 -5.259 1.00 91.12 90 GLN A O 1
ATOM 729 N N . LYS A 1 91 ? 18.783 1.960 -3.894 1.00 92.88 91 LYS A N 1
ATOM 730 C CA . LYS A 1 91 ? 19.753 1.628 -4.956 1.00 92.88 91 LYS A CA 1
ATOM 731 C C . LYS A 1 91 ? 19.385 0.338 -5.684 1.00 92.88 91 LYS A C 1
ATOM 733 O O . LYS A 1 91 ? 19.405 0.305 -6.914 1.00 92.88 91 LYS A O 1
ATOM 738 N N . GLU A 1 92 ? 19.027 -0.709 -4.943 1.00 92.19 92 GLU A N 1
ATOM 739 C CA . GLU A 1 92 ? 18.560 -1.969 -5.528 1.00 92.19 92 GLU A CA 1
ATOM 740 C C . GLU A 1 92 ? 17.324 -1.762 -6.407 1.00 92.19 92 GLU A C 1
ATOM 742 O O . GLU A 1 92 ? 17.201 -2.364 -7.476 1.00 92.19 92 GLU A O 1
ATOM 747 N N . GLU A 1 93 ? 16.385 -0.932 -5.951 1.00 90.25 93 GLU A N 1
ATOM 748 C CA . GLU A 1 93 ? 15.164 -0.659 -6.694 1.00 90.25 93 GLU A CA 1
ATOM 749 C C . GLU A 1 93 ? 15.427 0.191 -7.938 1.00 90.25 93 GLU A C 1
ATOM 751 O O . GLU A 1 93 ? 14.916 -0.141 -9.005 1.00 90.25 93 GLU A O 1
ATOM 756 N N . ALA A 1 94 ? 16.289 1.207 -7.842 1.00 92.75 94 ALA A N 1
ATOM 757 C CA . ALA A 1 94 ? 16.715 1.996 -8.993 1.00 92.75 94 ALA A CA 1
ATOM 758 C C . ALA A 1 94 ? 17.369 1.113 -10.066 1.00 92.75 94 ALA A C 1
ATOM 760 O O . ALA A 1 94 ? 16.959 1.160 -11.223 1.00 92.75 94 ALA A O 1
ATOM 761 N N . LYS A 1 95 ? 18.307 0.235 -9.677 1.00 93.38 95 LYS A N 1
ATOM 762 C CA . LYS A 1 95 ? 18.951 -0.715 -10.600 1.00 93.38 95 LYS A CA 1
ATOM 763 C C . LYS A 1 95 ? 17.929 -1.619 -11.289 1.00 93.38 95 LYS A C 1
ATOM 765 O O . LYS A 1 95 ? 18.024 -1.841 -12.491 1.00 93.38 95 LYS A O 1
ATOM 770 N N . ARG A 1 96 ? 16.947 -2.131 -10.540 1.00 91.56 96 ARG A N 1
ATOM 771 C CA . ARG A 1 96 ? 15.876 -2.973 -11.090 1.00 91.56 96 ARG A CA 1
ATOM 772 C C . ARG A 1 96 ? 15.026 -2.210 -12.105 1.00 91.56 96 ARG A C 1
ATOM 774 O O . ARG A 1 96 ? 14.709 -2.752 -13.152 1.00 91.56 96 ARG A O 1
ATOM 781 N N . VAL A 1 97 ? 14.651 -0.972 -11.797 1.00 92.25 97 VAL A N 1
ATOM 782 C CA . VAL A 1 97 ? 13.803 -0.145 -12.665 1.00 92.25 97 VAL A CA 1
ATOM 783 C C . VAL A 1 97 ? 14.534 0.255 -13.951 1.00 92.25 97 VAL A C 1
ATOM 785 O O . VAL A 1 97 ? 13.925 0.192 -15.016 1.00 92.25 97 VAL A O 1
ATOM 788 N N . CYS A 1 98 ? 15.832 0.569 -13.884 1.00 93.69 98 CYS A N 1
ATOM 789 C CA . CYS A 1 98 ? 16.656 0.871 -15.063 1.00 93.69 98 CYS A CA 1
ATOM 790 C C . CYS A 1 98 ? 16.673 -0.261 -16.107 1.00 93.69 98 CYS A C 1
ATOM 792 O O . CYS A 1 98 ? 16.810 0.011 -17.295 1.00 93.69 98 CYS A O 1
ATOM 794 N N . MET A 1 99 ? 16.453 -1.520 -15.706 1.00 93.62 99 MET A N 1
ATOM 795 C CA . MET A 1 99 ? 16.368 -2.648 -16.648 1.00 93.62 99 MET A CA 1
ATOM 796 C C . MET A 1 99 ? 15.202 -2.525 -17.646 1.00 93.62 99 MET A C 1
ATOM 798 O O . MET A 1 99 ? 15.195 -3.212 -18.662 1.00 93.62 99 MET A O 1
ATOM 802 N N . LEU A 1 100 ? 14.201 -1.670 -17.387 1.00 91.69 100 LEU A N 1
ATOM 803 C CA . LEU A 1 100 ? 13.078 -1.469 -18.310 1.00 91.69 100 LEU A CA 1
ATOM 804 C C . LEU A 1 100 ? 13.512 -0.860 -19.646 1.00 91.69 100 LEU A C 1
ATOM 806 O O . LEU A 1 100 ? 12.918 -1.191 -20.670 1.00 91.69 100 LEU A O 1
ATOM 810 N N . SER A 1 101 ? 14.514 0.018 -19.640 1.00 88.69 101 SER A N 1
ATOM 811 C CA . SER A 1 101 ? 15.009 0.711 -20.836 1.00 88.69 101 SER A CA 1
ATOM 812 C C . SER A 1 101 ? 16.419 0.295 -21.252 1.00 88.69 101 SER A C 1
ATOM 814 O O . SER A 1 101 ? 16.900 0.748 -22.291 1.00 88.69 101 SER A O 1
ATOM 816 N N . ASP A 1 102 ? 17.068 -0.569 -20.469 1.00 89.56 102 ASP A N 1
ATOM 817 C CA . ASP A 1 102 ? 18.373 -1.137 -20.786 1.00 89.56 102 ASP A CA 1
ATOM 818 C C . ASP A 1 102 ? 18.277 -2.008 -22.046 1.00 89.56 102 ASP A C 1
ATOM 820 O O . ASP A 1 102 ? 17.508 -2.972 -22.087 1.00 89.56 102 ASP A O 1
ATOM 824 N N . GLY A 1 103 ? 19.058 -1.669 -23.074 1.00 82.56 103 GLY A N 1
ATOM 825 C CA . GLY A 1 103 ? 19.113 -2.411 -24.337 1.00 82.56 103 GLY A CA 1
ATOM 826 C C . GLY A 1 103 ? 19.677 -3.826 -24.188 1.00 82.56 103 GLY A C 1
ATOM 827 O O . GLY A 1 103 ? 19.416 -4.674 -25.030 1.00 82.56 103 GLY A O 1
ATOM 828 N N . SER A 1 104 ? 20.404 -4.108 -23.104 1.00 86.88 104 SER A N 1
ATOM 829 C CA . SER A 1 104 ? 20.931 -5.445 -22.811 1.00 86.88 104 SER A CA 1
ATOM 830 C C . SER A 1 104 ? 19.951 -6.348 -22.051 1.00 86.88 104 SER A C 1
ATOM 832 O O . SER A 1 104 ? 20.172 -7.557 -21.979 1.00 86.88 104 SER A O 1
ATOM 834 N N . ALA A 1 105 ? 18.862 -5.793 -21.506 1.00 89.62 105 ALA A N 1
ATOM 835 C CA . ALA A 1 105 ? 17.884 -6.556 -20.738 1.00 89.62 105 ALA A CA 1
ATOM 836 C C . ALA A 1 105 ? 16.986 -7.408 -21.645 1.00 89.62 105 ALA A C 1
ATOM 838 O O . ALA A 1 105 ? 16.407 -6.931 -22.623 1.00 89.62 105 ALA A O 1
ATOM 839 N N . SER A 1 106 ? 16.794 -8.669 -21.273 1.00 90.75 106 SER A N 1
ATOM 840 C CA . SER A 1 106 ? 15.865 -9.571 -21.946 1.00 90.75 106 SER A CA 1
ATOM 841 C C . SER A 1 106 ? 14.407 -9.145 -21.747 1.00 90.75 106 SER A C 1
ATOM 843 O O . SER A 1 106 ? 14.026 -8.447 -20.798 1.00 90.75 106 SER A O 1
ATOM 845 N N . ARG A 1 107 ? 13.535 -9.625 -22.635 1.00 89.88 107 ARG A N 1
ATOM 846 C CA . ARG A 1 107 ? 12.085 -9.425 -22.528 1.00 89.88 107 ARG A CA 1
ATOM 847 C C . ARG A 1 107 ? 11.536 -9.982 -21.212 1.00 89.88 107 ARG A C 1
ATOM 849 O O . ARG A 1 107 ? 10.676 -9.365 -20.586 1.00 89.88 107 ARG A O 1
ATOM 856 N N . GLU A 1 108 ? 12.035 -11.132 -20.776 1.00 90.00 108 GLU A N 1
ATOM 857 C CA . GLU A 1 108 ? 11.630 -11.811 -19.548 1.00 90.00 108 GLU A CA 1
ATOM 858 C C . GLU A 1 108 ? 12.045 -11.021 -18.297 1.00 90.00 108 GLU A C 1
ATOM 860 O O . GLU A 1 108 ? 11.243 -10.888 -17.368 1.00 90.00 108 GLU A O 1
ATOM 865 N N . GLU A 1 109 ? 13.232 -10.409 -18.294 1.00 92.44 109 GLU A N 1
ATOM 866 C CA . GLU A 1 109 ? 13.660 -9.494 -17.228 1.00 92.44 109 GLU A CA 1
ATOM 867 C C . GLU A 1 109 ? 12.760 -8.259 -17.162 1.00 92.44 109 GLU A C 1
ATOM 869 O O . GLU A 1 109 ? 12.235 -7.939 -16.094 1.00 92.44 109 GLU A O 1
ATOM 874 N N . ARG A 1 110 ? 12.475 -7.619 -18.303 1.00 92.31 110 ARG A N 1
ATOM 875 C CA . ARG A 1 110 ? 11.560 -6.465 -18.362 1.00 92.31 110 ARG A CA 1
ATOM 876 C C . ARG A 1 110 ? 10.158 -6.825 -17.856 1.00 92.31 110 ARG A C 1
ATOM 878 O O . ARG A 1 110 ? 9.578 -6.078 -17.066 1.00 92.31 110 ARG A O 1
ATOM 885 N N . LYS A 1 111 ? 9.627 -8.000 -18.225 1.00 90.69 111 LYS A N 1
ATOM 886 C CA . LYS A 1 111 ? 8.348 -8.520 -17.698 1.00 90.69 111 LYS A CA 1
ATOM 887 C C . LYS A 1 111 ? 8.397 -8.738 -16.188 1.00 90.69 111 LYS A C 1
ATOM 889 O O . LYS A 1 111 ? 7.435 -8.402 -15.501 1.00 90.69 111 LYS A O 1
ATOM 894 N N . SER A 1 112 ? 9.497 -9.281 -15.670 1.00 90.88 112 SER A N 1
ATOM 895 C CA . SER A 1 112 ? 9.698 -9.478 -14.232 1.00 90.88 112 SER A CA 1
ATOM 896 C C . SER A 1 112 ? 9.684 -8.145 -13.480 1.00 90.88 112 SER A C 1
ATOM 898 O O . SER A 1 112 ? 8.990 -8.008 -12.470 1.00 90.88 112 SER A O 1
ATOM 900 N N . VAL A 1 113 ? 10.363 -7.125 -14.015 1.00 91.50 113 VAL A N 1
ATOM 901 C CA . VAL A 1 113 ? 10.374 -5.777 -13.435 1.00 91.50 113 VAL A CA 1
ATOM 902 C C . VAL A 1 113 ? 8.984 -5.153 -13.455 1.00 91.50 113 VAL A C 1
ATOM 904 O O . VAL A 1 113 ? 8.539 -4.681 -12.414 1.00 91.50 113 VAL A O 1
ATOM 907 N N . LEU A 1 114 ? 8.262 -5.205 -14.579 1.00 89.81 114 LEU A N 1
ATOM 908 C CA . LEU A 1 114 ? 6.884 -4.702 -14.657 1.00 89.81 114 LEU A CA 1
ATOM 909 C C . LEU A 1 114 ? 5.931 -5.450 -13.716 1.00 89.81 114 LEU A C 1
ATOM 911 O O . LEU A 1 114 ? 5.078 -4.842 -13.078 1.00 89.81 114 LEU A O 1
ATOM 915 N N . GLY A 1 115 ? 6.080 -6.769 -13.589 1.00 86.88 115 GLY A N 1
ATOM 916 C CA . GLY A 1 115 ? 5.307 -7.561 -12.634 1.00 86.88 115 GLY A CA 1
ATOM 917 C C . GLY A 1 115 ? 5.605 -7.167 -11.185 1.00 86.88 115 GLY A C 1
ATOM 918 O O . GLY A 1 115 ? 4.693 -7.090 -10.361 1.00 86.88 115 GLY A O 1
ATOM 919 N N . TYR A 1 116 ? 6.868 -6.873 -10.870 1.00 84.62 116 TYR A N 1
ATOM 920 C CA . TYR A 1 116 ? 7.277 -6.367 -9.563 1.00 84.62 116 TYR A CA 1
ATOM 921 C C . TYR A 1 116 ? 6.714 -4.965 -9.293 1.00 84.62 116 TYR A C 1
ATOM 923 O O . TYR A 1 116 ? 6.116 -4.744 -8.240 1.00 84.62 116 TYR A O 1
ATOM 931 N N . THR A 1 117 ? 6.848 -4.027 -10.235 1.00 81.88 117 THR A N 1
ATOM 932 C CA . THR A 1 117 ? 6.332 -2.656 -10.090 1.00 81.88 117 THR A CA 1
ATOM 933 C C . THR A 1 117 ? 4.809 -2.603 -10.103 1.00 81.88 117 THR A C 1
ATOM 935 O O . THR A 1 117 ? 4.237 -1.719 -9.483 1.00 81.88 117 THR A O 1
ATOM 938 N N . ALA A 1 118 ? 4.120 -3.569 -10.705 1.00 79.00 118 ALA A N 1
ATOM 939 C CA . ALA A 1 118 ? 2.671 -3.662 -10.575 1.00 79.00 118 ALA A CA 1
ATOM 940 C C . ALA A 1 118 ? 2.203 -4.161 -9.208 1.00 79.00 118 ALA A C 1
ATOM 942 O O . ALA A 1 118 ? 1.121 -3.801 -8.748 1.00 79.00 118 ALA A O 1
ATOM 943 N N . ARG A 1 119 ? 3.017 -4.978 -8.535 1.00 72.94 119 ARG A N 1
ATOM 944 C CA . ARG A 1 119 ? 2.722 -5.446 -7.173 1.00 72.94 119 ARG A CA 1
ATOM 945 C C . ARG A 1 119 ? 3.112 -4.426 -6.104 1.00 72.94 119 ARG A C 1
ATOM 947 O O . ARG A 1 119 ? 2.432 -4.347 -5.088 1.00 72.94 119 ARG A O 1
ATOM 954 N N . HIS A 1 120 ? 4.191 -3.676 -6.331 1.00 68.31 120 HIS A N 1
ATOM 955 C CA . HIS A 1 120 ? 4.853 -2.848 -5.311 1.00 68.31 120 HIS A CA 1
ATOM 956 C C . HIS A 1 120 ? 5.027 -1.370 -5.694 1.00 68.31 120 HIS A C 1
ATOM 958 O O . HIS A 1 120 ? 5.582 -0.584 -4.924 1.00 68.31 120 HIS A O 1
ATOM 964 N N . GLY A 1 121 ? 4.633 -0.983 -6.899 1.00 60.88 121 GLY A N 1
ATOM 965 C CA . GLY A 1 121 ? 4.847 0.339 -7.484 1.00 60.88 121 GLY A CA 1
ATOM 966 C C . GLY A 1 121 ? 3.542 0.986 -7.930 1.00 60.88 121 GLY A C 1
ATOM 967 O O . GLY A 1 121 ? 2.455 0.647 -7.465 1.00 60.88 121 GLY A O 1
ATOM 968 N N . THR A 1 122 ? 3.665 1.974 -8.810 1.00 58.47 122 THR A N 1
ATOM 969 C CA . THR A 1 122 ? 2.542 2.801 -9.287 1.00 58.47 122 THR A CA 1
ATOM 970 C C . THR A 1 122 ? 2.058 2.422 -10.685 1.00 58.47 122 THR A C 1
ATOM 972 O O . THR A 1 122 ? 1.187 3.085 -11.255 1.00 58.47 122 THR A O 1
ATOM 975 N N . ILE A 1 123 ? 2.642 1.380 -11.271 1.00 59.56 123 ILE A N 1
ATOM 976 C CA . ILE A 1 123 ? 2.358 0.956 -12.637 1.00 59.56 123 ILE A CA 1
ATOM 977 C C . ILE A 1 123 ? 1.245 -0.090 -12.597 1.00 59.56 123 ILE A C 1
ATOM 979 O O . ILE A 1 123 ? 1.437 -1.186 -12.095 1.00 59.56 123 ILE A O 1
ATOM 983 N N . SER A 1 124 ? 0.073 0.220 -13.151 1.00 60.66 124 SER A N 1
ATOM 984 C CA . SER A 1 124 ? -0.898 -0.831 -13.483 1.00 60.66 124 SER A CA 1
ATOM 985 C C . SER A 1 124 ? -0.280 -1.785 -14.513 1.00 60.66 124 SER A C 1
ATOM 987 O O . SER A 1 124 ? 0.504 -1.330 -15.349 1.00 60.66 124 SER A O 1
ATOM 989 N N . LEU A 1 125 ? -0.642 -3.076 -14.494 1.00 60.88 125 LEU A N 1
ATOM 990 C CA . LEU A 1 125 ? -0.358 -4.018 -15.590 1.00 60.88 125 LEU A CA 1
ATOM 991 C C . LEU A 1 125 ? -1.098 -3.536 -16.855 1.00 60.88 125 LEU A C 1
ATOM 993 O O . LEU A 1 125 ? -2.177 -4.011 -17.186 1.00 60.88 125 LEU A O 1
ATOM 997 N N . GLY A 1 126 ? -0.562 -2.499 -17.495 1.00 65.31 126 GLY A N 1
ATOM 998 C CA . GLY A 1 126 ? -1.102 -1.862 -18.688 1.00 65.31 126 GLY A CA 1
ATOM 999 C C . GLY A 1 126 ? -0.526 -2.459 -19.969 1.00 65.31 126 GLY A C 1
ATOM 1000 O O . GLY A 1 126 ? 0.076 -3.536 -19.962 1.00 65.31 126 GLY A O 1
ATOM 1001 N N . SER A 1 127 ? -0.648 -1.704 -21.068 1.00 73.88 127 SER A N 1
ATOM 1002 C CA . SER A 1 127 ? -0.194 -2.115 -22.403 1.00 73.88 127 SER A CA 1
ATOM 1003 C C . SER A 1 127 ? 1.256 -2.628 -22.488 1.00 73.88 127 SER A C 1
ATOM 1005 O O . SER A 1 127 ? 1.434 -3.628 -23.183 1.00 73.88 127 SER A O 1
ATOM 1007 N N . PRO A 1 128 ? 2.289 -2.097 -21.784 1.00 87.31 128 PRO A N 1
ATOM 1008 C CA . PRO A 1 128 ? 3.657 -2.585 -21.986 1.00 87.31 128 PRO A CA 1
ATOM 1009 C C . PRO A 1 128 ? 3.862 -4.024 -21.496 1.00 87.31 128 PRO A C 1
ATOM 1011 O O . PRO A 1 128 ? 4.589 -4.786 -22.130 1.00 87.31 128 PRO A O 1
ATOM 1014 N N . PHE A 1 129 ? 3.195 -4.440 -20.411 1.00 89.56 129 PHE A N 1
ATOM 1015 C CA . PHE A 1 129 ? 3.284 -5.827 -19.945 1.00 89.56 129 PHE A CA 1
ATOM 1016 C C . PHE A 1 129 ? 2.626 -6.782 -20.945 1.00 89.56 129 PHE A C 1
ATOM 1018 O O . PHE A 1 129 ? 3.201 -7.817 -21.281 1.00 89.56 129 PHE A O 1
ATOM 1025 N N . THR A 1 130 ? 1.446 -6.415 -21.453 1.00 88.56 130 THR A N 1
ATOM 1026 C CA . THR A 1 130 ? 0.705 -7.208 -22.443 1.00 88.56 130 THR A CA 1
ATOM 1027 C C . THR A 1 130 ? 1.462 -7.315 -23.763 1.00 88.56 130 THR A C 1
ATOM 1029 O O . THR A 1 130 ? 1.538 -8.403 -24.321 1.00 88.56 130 THR A O 1
ATOM 1032 N N . LEU A 1 131 ? 2.083 -6.231 -24.236 1.00 90.44 131 LEU A N 1
ATOM 1033 C CA . LEU A 1 131 ? 2.896 -6.233 -25.456 1.00 90.44 131 LEU A CA 1
ATOM 1034 C C . LEU A 1 131 ? 4.131 -7.132 -25.310 1.00 90.44 131 LEU A C 1
ATOM 1036 O O . LEU A 1 131 ? 4.369 -7.991 -26.157 1.00 90.44 131 LEU A O 1
ATOM 1040 N N . LEU A 1 132 ? 4.865 -7.034 -24.197 1.00 91.50 132 LEU A N 1
ATOM 1041 C CA . LEU A 1 132 ? 5.973 -7.960 -23.928 1.00 91.50 132 LEU A CA 1
ATOM 1042 C C . LEU A 1 132 ? 5.485 -9.414 -23.808 1.00 91.50 132 LEU A C 1
ATOM 1044 O O . LEU A 1 132 ? 6.182 -10.340 -24.214 1.00 91.50 132 LEU A O 1
ATOM 1048 N N . ALA A 1 133 ? 4.297 -9.647 -23.244 1.00 88.75 133 ALA A N 1
ATOM 1049 C CA . ALA A 1 133 ? 3.717 -10.984 -23.143 1.00 88.75 133 ALA A CA 1
ATOM 1050 C C . ALA A 1 133 ? 3.268 -11.548 -24.501 1.00 88.75 133 ALA A C 1
ATOM 1052 O O . ALA A 1 133 ? 3.437 -12.742 -24.728 1.00 88.75 133 ALA A O 1
ATOM 1053 N N . ALA A 1 134 ? 2.769 -10.695 -25.397 1.00 90.56 134 ALA A N 1
ATOM 1054 C CA . ALA A 1 134 ? 2.411 -11.030 -26.775 1.00 90.56 134 ALA A CA 1
ATOM 1055 C C . ALA A 1 134 ? 3.634 -11.195 -27.696 1.00 90.56 134 ALA A C 1
ATOM 1057 O O . ALA A 1 134 ? 3.499 -11.602 -28.845 1.00 90.56 134 ALA A O 1
ATOM 1058 N N . GLY A 1 135 ? 4.832 -10.914 -27.181 1.00 90.75 135 GLY A N 1
ATOM 1059 C CA . GLY A 1 135 ? 6.095 -11.193 -27.847 1.00 90.75 135 GLY A CA 1
ATOM 1060 C C . GLY A 1 135 ? 6.700 -10.023 -28.614 1.00 90.75 135 GLY A C 1
ATOM 1061 O O . GLY A 1 135 ? 7.713 -10.230 -29.278 1.00 90.75 135 GLY A O 1
ATOM 1062 N N . PHE A 1 136 ? 6.141 -8.817 -28.484 1.00 91.44 136 PHE A N 1
ATOM 1063 C CA . PHE A 1 136 ? 6.726 -7.608 -29.058 1.00 91.44 136 PHE A CA 1
ATOM 1064 C C . PHE A 1 136 ? 8.100 -7.316 -28.445 1.00 91.44 136 PHE A C 1
ATOM 1066 O O . PHE A 1 136 ? 8.321 -7.501 -27.242 1.00 91.44 136 PHE A O 1
ATOM 1073 N N . ASP A 1 137 ? 9.013 -6.855 -29.295 1.00 89.62 137 ASP A N 1
ATOM 1074 C CA . ASP A 1 137 ? 10.392 -6.532 -28.945 1.00 89.62 137 ASP A CA 1
ATOM 1075 C C . ASP A 1 137 ? 10.561 -5.006 -28.862 1.00 89.62 137 ASP A C 1
ATOM 1077 O O . ASP A 1 137 ? 10.312 -4.330 -29.864 1.00 89.62 137 ASP A O 1
ATOM 1081 N N . PRO A 1 138 ? 10.979 -4.443 -27.713 1.00 89.00 138 PRO A N 1
ATOM 1082 C CA . PRO A 1 138 ? 11.238 -3.011 -27.571 1.00 89.00 138 PRO A CA 1
ATOM 1083 C C . PRO A 1 138 ? 12.219 -2.440 -28.602 1.00 89.00 138 PRO A C 1
ATOM 1085 O O . PRO A 1 138 ? 12.105 -1.267 -28.942 1.00 89.00 138 PRO A O 1
ATOM 1088 N N . ASP A 1 139 ? 13.142 -3.245 -29.133 1.00 87.25 139 ASP A N 1
ATOM 1089 C CA . ASP A 1 139 ? 14.111 -2.771 -30.130 1.00 87.25 139 ASP A CA 1
ATOM 1090 C C . ASP A 1 139 ? 13.485 -2.600 -31.523 1.00 87.25 139 ASP A C 1
ATOM 1092 O O . ASP A 1 139 ? 14.005 -1.868 -32.367 1.00 87.25 139 ASP A O 1
ATOM 1096 N N . ARG A 1 140 ? 12.347 -3.262 -31.770 1.00 89.94 140 ARG A N 1
ATOM 1097 C CA . ARG A 1 140 ? 11.613 -3.228 -33.045 1.00 89.94 140 ARG A CA 1
ATOM 1098 C C . ARG A 1 140 ? 10.295 -2.470 -32.965 1.00 89.94 140 ARG A C 1
ATOM 1100 O O . ARG A 1 140 ? 9.766 -2.091 -34.003 1.00 89.94 140 ARG A O 1
ATOM 1107 N N . GLU A 1 141 ? 9.772 -2.269 -31.759 1.00 92.31 141 GLU A N 1
ATOM 1108 C CA . GLU A 1 141 ? 8.493 -1.620 -31.494 1.00 92.31 141 GLU A CA 1
ATOM 1109 C C . GLU A 1 141 ? 8.714 -0.299 -30.730 1.00 92.31 141 GLU A C 1
ATOM 1111 O O . GLU A 1 141 ? 8.800 -0.295 -29.495 1.00 92.31 141 GLU A O 1
ATOM 1116 N N . PRO A 1 142 ? 8.805 0.845 -31.439 1.00 91.25 142 PRO A N 1
ATOM 1117 C CA . PRO A 1 142 ? 9.096 2.141 -30.831 1.00 91.25 142 PRO A CA 1
ATOM 1118 C C . 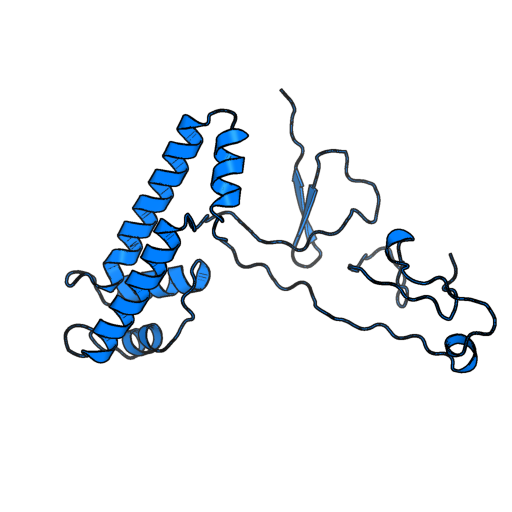PRO A 1 142 ? 8.079 2.555 -29.767 1.00 91.25 142 PRO A C 1
ATOM 1120 O O . PRO A 1 142 ? 8.462 3.152 -28.757 1.00 91.25 142 PRO A O 1
ATOM 1123 N N . TYR A 1 143 ? 6.799 2.214 -29.959 1.00 91.50 143 TYR A N 1
ATOM 1124 C CA . TYR A 1 143 ? 5.758 2.514 -28.979 1.00 91.50 143 TYR A CA 1
ATOM 1125 C C . TYR A 1 143 ? 6.037 1.801 -27.650 1.00 91.50 143 TYR A C 1
ATOM 1127 O O . TYR A 1 143 ? 5.985 2.415 -26.582 1.00 91.50 143 TYR A O 1
ATOM 1135 N N . LEU A 1 144 ? 6.418 0.521 -27.707 1.00 91.94 144 LEU A N 1
ATOM 1136 C CA . LEU A 1 144 ? 6.765 -0.263 -26.525 1.00 91.94 144 LEU A CA 1
ATOM 1137 C C . LEU A 1 144 ? 8.001 0.306 -25.817 1.00 91.94 144 LEU A C 1
ATOM 1139 O O . LEU A 1 144 ? 7.988 0.449 -24.593 1.00 91.94 144 LEU A O 1
ATOM 1143 N N . ALA A 1 145 ? 9.041 0.684 -26.563 1.00 92.31 145 ALA A N 1
ATOM 1144 C CA . ALA A 1 145 ? 10.224 1.324 -25.988 1.00 92.31 145 ALA A CA 1
ATOM 1145 C C . ALA A 1 145 ? 9.886 2.644 -25.274 1.00 92.31 145 ALA A C 1
ATOM 1147 O O . ALA A 1 145 ? 10.405 2.926 -24.189 1.00 92.31 145 ALA A O 1
ATOM 1148 N N . GLU A 1 146 ? 9.008 3.463 -25.856 1.00 92.25 146 GLU A N 1
ATOM 1149 C CA . GLU A 1 146 ? 8.576 4.715 -25.240 1.00 92.25 146 GLU A CA 1
ATOM 1150 C C . GLU A 1 146 ? 7.782 4.474 -23.946 1.00 92.25 146 GLU A C 1
ATOM 1152 O O . GLU A 1 146 ? 8.044 5.128 -22.930 1.00 92.25 146 GLU A O 1
ATOM 1157 N N . GLU A 1 147 ? 6.861 3.508 -23.945 1.00 91.19 147 GLU A N 1
ATOM 1158 C CA . GLU A 1 147 ? 6.073 3.150 -22.763 1.00 91.19 147 GLU A CA 1
ATOM 1159 C C . GLU A 1 147 ? 6.940 2.580 -21.631 1.00 91.19 147 GLU A C 1
ATOM 1161 O O . GLU A 1 147 ? 6.751 2.939 -20.463 1.00 91.19 147 GLU A O 1
ATOM 1166 N N . LEU A 1 148 ? 7.953 1.770 -21.951 1.00 92.31 148 LEU A N 1
ATOM 1167 C CA . LEU A 1 148 ? 8.917 1.275 -20.963 1.00 92.31 148 LEU A CA 1
ATOM 1168 C C . LEU A 1 148 ? 9.732 2.413 -20.337 1.00 92.31 148 LEU A C 1
ATOM 1170 O O . LEU A 1 148 ? 9.857 2.476 -19.112 1.00 92.31 148 LEU A O 1
ATOM 1174 N N . ARG A 1 149 ? 10.197 3.381 -21.138 1.00 92.44 149 ARG A N 1
ATOM 1175 C CA . ARG A 1 149 ? 10.880 4.585 -20.624 1.00 92.44 149 ARG A CA 1
ATOM 1176 C C . ARG A 1 149 ? 9.961 5.453 -19.765 1.00 92.44 149 ARG A C 1
ATOM 1178 O O . ARG A 1 149 ? 10.405 6.031 -18.773 1.00 92.44 149 ARG A O 1
ATOM 1185 N N . LYS A 1 150 ? 8.676 5.579 -20.115 1.00 91.69 150 LYS A N 1
ATOM 1186 C CA . LYS A 1 150 ? 7.689 6.289 -19.278 1.00 91.69 150 LYS A CA 1
ATOM 1187 C C . LYS A 1 150 ? 7.515 5.601 -17.925 1.00 91.69 150 LYS A C 1
ATOM 1189 O O . LYS A 1 150 ? 7.493 6.292 -16.904 1.00 91.69 150 LYS A O 1
ATOM 1194 N N . CYS A 1 151 ? 7.421 4.272 -17.920 1.00 91.06 151 CYS A N 1
ATOM 1195 C CA . CYS A 1 151 ? 7.348 3.462 -16.706 1.00 91.06 151 CYS A CA 1
ATOM 1196 C C . CYS A 1 151 ? 8.584 3.673 -15.824 1.00 91.06 151 CYS A C 1
ATOM 1198 O O . CYS A 1 151 ? 8.449 4.023 -14.652 1.00 91.06 151 CYS A O 1
ATOM 1200 N N . GLU A 1 152 ? 9.777 3.559 -16.406 1.00 92.75 152 GLU A N 1
ATOM 1201 C CA . GLU A 1 152 ? 11.042 3.790 -15.710 1.00 92.75 152 GLU A CA 1
ATOM 1202 C C . GLU A 1 152 ? 11.098 5.185 -15.073 1.00 92.75 152 GLU A C 1
ATOM 1204 O O . GLU A 1 152 ? 11.312 5.315 -13.867 1.00 92.75 152 GLU A O 1
ATOM 1209 N N . ARG A 1 153 ? 10.833 6.245 -15.851 1.00 93.00 153 ARG A N 1
ATOM 1210 C CA . ARG A 1 153 ? 10.857 7.627 -15.346 1.00 93.00 153 ARG A CA 1
ATOM 1211 C C . ARG A 1 153 ? 9.888 7.842 -14.187 1.00 93.00 153 ARG A C 1
ATOM 1213 O O . ARG A 1 153 ? 10.217 8.570 -13.251 1.00 93.00 153 ARG A O 1
ATOM 1220 N N . ARG A 1 154 ? 8.696 7.239 -14.245 1.00 90.56 154 ARG A N 1
ATOM 1221 C CA . ARG A 1 154 ? 7.686 7.354 -13.184 1.00 90.56 154 ARG A CA 1
ATOM 1222 C C . ARG A 1 154 ? 8.172 6.718 -11.884 1.00 90.56 154 ARG A C 1
ATOM 1224 O O . ARG A 1 154 ? 8.084 7.352 -10.834 1.00 90.56 154 ARG A O 1
ATOM 1231 N N . GLU A 1 155 ? 8.713 5.508 -11.959 1.00 90.12 155 GLU A N 1
ATOM 1232 C CA . GLU A 1 155 ? 9.207 4.790 -10.781 1.00 90.12 155 GLU A CA 1
ATOM 1233 C C . GLU A 1 155 ? 10.462 5.460 -10.200 1.00 90.12 155 GLU A C 1
ATOM 1235 O O . GLU A 1 155 ? 10.532 5.682 -8.991 1.00 90.12 155 GLU A O 1
ATOM 1240 N N . LEU A 1 156 ? 11.403 5.909 -11.041 1.00 92.12 156 LEU A N 1
ATOM 1241 C CA . LEU A 1 156 ? 12.569 6.677 -10.585 1.00 92.12 156 LEU A CA 1
ATOM 1242 C C . LEU A 1 156 ? 12.168 8.009 -9.934 1.00 92.12 156 LEU A C 1
ATOM 1244 O O . LEU A 1 156 ? 12.771 8.408 -8.937 1.00 92.12 156 LEU A O 1
ATOM 1248 N N . LYS A 1 157 ? 11.137 8.696 -10.450 1.00 91.69 157 LYS A N 1
ATOM 1249 C CA . LYS A 1 157 ? 10.579 9.893 -9.800 1.00 91.69 157 LYS A CA 1
ATOM 1250 C C . LYS A 1 157 ? 10.044 9.555 -8.407 1.00 91.69 157 LYS A C 1
ATOM 1252 O O . LYS A 1 157 ? 10.386 10.246 -7.453 1.00 91.69 157 LYS A O 1
ATOM 1257 N N . GLY A 1 158 ? 9.274 8.476 -8.273 1.00 88.44 158 GLY A N 1
ATOM 1258 C CA . GLY A 1 158 ? 8.783 8.015 -6.974 1.00 88.44 158 GLY A CA 1
ATOM 1259 C C . GLY A 1 158 ? 9.915 7.700 -5.991 1.00 88.44 158 GLY A C 1
ATOM 1260 O O . GLY A 1 158 ? 9.848 8.097 -4.830 1.00 88.44 158 GLY A O 1
ATOM 1261 N N . LEU A 1 159 ? 10.990 7.060 -6.458 1.00 89.50 159 LEU A N 1
ATOM 1262 C CA . LEU A 1 159 ? 12.172 6.799 -5.635 1.00 89.50 159 LEU A CA 1
ATOM 1263 C C . LEU A 1 159 ? 12.857 8.085 -5.166 1.00 89.50 159 LEU A C 1
ATOM 1265 O O . LEU A 1 159 ? 13.265 8.149 -4.008 1.00 89.50 159 LEU A O 1
ATOM 1269 N N . ARG A 1 160 ? 12.959 9.116 -6.016 1.00 88.38 160 ARG A N 1
ATOM 1270 C CA . ARG A 1 160 ? 13.485 10.438 -5.617 1.00 88.38 160 ARG A CA 1
ATOM 1271 C C . ARG A 1 160 ? 12.611 11.119 -4.562 1.00 88.38 160 ARG A C 1
ATOM 1273 O O . ARG A 1 160 ? 13.132 11.830 -3.715 1.00 88.38 160 ARG A O 1
ATOM 1280 N N . GLU A 1 161 ? 11.308 10.859 -4.584 1.00 88.00 161 GLU A N 1
ATOM 1281 C CA . GLU A 1 161 ? 10.337 11.320 -3.581 1.00 88.00 161 GLU A CA 1
ATOM 1282 C C . GLU A 1 161 ? 10.325 10.451 -2.304 1.00 88.00 161 GLU A C 1
ATOM 1284 O O . GLU A 1 161 ? 9.410 10.565 -1.493 1.00 88.00 161 GLU A O 1
ATOM 1289 N N . GLY A 1 162 ? 11.291 9.544 -2.116 1.00 85.69 162 GLY A N 1
ATOM 1290 C CA . GLY A 1 162 ? 11.380 8.698 -0.919 1.00 85.69 162 GLY A CA 1
ATOM 1291 C C . GLY A 1 162 ? 10.388 7.532 -0.887 1.00 85.69 162 GLY A C 1
ATOM 1292 O O . GLY A 1 162 ? 10.230 6.889 0.152 1.00 85.69 162 GLY A O 1
ATOM 1293 N N . LYS A 1 163 ? 9.729 7.214 -2.011 1.00 87.94 163 LYS A N 1
ATOM 1294 C CA . LYS A 1 163 ? 8.833 6.054 -2.110 1.00 87.94 163 LYS A CA 1
ATOM 1295 C C . LYS A 1 163 ? 9.635 4.776 -2.290 1.00 87.94 163 LYS A C 1
ATOM 1297 O O . LYS A 1 163 ? 9.710 4.265 -3.401 1.00 87.94 163 LYS A O 1
ATOM 1302 N N . VAL A 1 164 ? 10.239 4.264 -1.224 1.00 87.19 164 VAL A N 1
ATOM 1303 C CA . VAL A 1 164 ? 11.044 3.030 -1.249 1.00 87.19 164 VAL A CA 1
ATOM 1304 C C . VAL A 1 164 ? 10.149 1.812 -1.022 1.00 87.19 164 VAL A C 1
ATOM 1306 O O . VAL A 1 164 ? 9.375 1.797 -0.063 1.00 87.19 164 VAL A O 1
ATOM 1309 N N . ALA A 1 165 ? 10.227 0.794 -1.885 1.00 83.62 165 ALA A N 1
ATOM 1310 C CA . ALA A 1 165 ? 9.455 -0.433 -1.715 1.00 83.62 165 ALA A CA 1
ATOM 1311 C C . ALA A 1 165 ? 10.022 -1.309 -0.588 1.00 83.62 165 ALA A C 1
ATOM 1313 O O . ALA A 1 165 ? 11.197 -1.690 -0.578 1.00 83.62 165 ALA A O 1
ATOM 1314 N N . MET A 1 166 ? 9.142 -1.702 0.329 1.00 85.06 166 MET A N 1
ATOM 1315 C CA . MET A 1 166 ? 9.456 -2.572 1.455 1.00 85.06 166 MET A CA 1
ATOM 1316 C C . MET A 1 166 ? 8.820 -3.935 1.217 1.00 85.06 166 MET A C 1
ATOM 1318 O O . MET A 1 166 ? 7.620 -4.034 1.010 1.00 85.06 166 MET A O 1
ATOM 1322 N N . ARG A 1 167 ? 9.614 -5.010 1.217 1.00 75.81 167 ARG A N 1
ATOM 1323 C CA . ARG A 1 167 ? 9.133 -6.349 0.825 1.00 75.81 167 ARG A CA 1
ATOM 1324 C C . ARG A 1 167 ? 8.267 -7.033 1.880 1.00 75.81 167 ARG A C 1
ATOM 1326 O O . ARG A 1 167 ? 7.512 -7.939 1.543 1.00 75.81 167 ARG A O 1
ATOM 1333 N N . GLU A 1 168 ? 8.373 -6.631 3.139 1.00 81.62 168 GLU A N 1
ATOM 1334 C CA . GLU A 1 168 ? 7.754 -7.322 4.281 1.00 81.62 168 GLU A CA 1
ATOM 1335 C C . GLU A 1 168 ? 6.745 -6.441 5.011 1.00 81.62 168 GLU A C 1
ATOM 1337 O O . GLU A 1 168 ? 6.595 -6.509 6.224 1.00 81.62 168 GLU A O 1
ATOM 1342 N N . THR A 1 169 ? 6.053 -5.586 4.262 1.00 84.44 169 THR A N 1
ATOM 1343 C CA . THR A 1 169 ? 5.059 -4.666 4.814 1.00 84.44 169 THR A CA 1
ATOM 1344 C C . THR A 1 169 ? 3.682 -4.939 4.239 1.00 84.44 169 THR A C 1
ATOM 1346 O O . THR A 1 169 ? 3.535 -5.359 3.089 1.00 84.44 169 THR A O 1
ATOM 1349 N N . TYR A 1 170 ? 2.667 -4.678 5.054 1.00 85.19 170 TYR A N 1
ATOM 1350 C CA . TYR A 1 170 ? 1.265 -4.781 4.684 1.00 85.19 170 TYR A CA 1
ATOM 1351 C C . TYR A 1 170 ? 0.536 -3.559 5.231 1.00 85.19 170 TYR A C 1
ATOM 1353 O O . TYR A 1 170 ? 0.725 -3.191 6.388 1.00 85.19 170 TYR A O 1
ATOM 1361 N N . ASN A 1 171 ? -0.316 -2.949 4.410 1.00 83.50 171 ASN A N 1
ATOM 1362 C CA . ASN A 1 171 ? -1.268 -1.953 4.889 1.00 83.50 171 ASN A CA 1
ATOM 1363 C C . ASN A 1 171 ? -2.522 -2.696 5.340 1.00 83.50 171 ASN A C 1
ATOM 1365 O O . ASN A 1 171 ? -3.254 -3.221 4.501 1.00 83.50 171 ASN A O 1
ATOM 1369 N N . LEU A 1 172 ? -2.728 -2.791 6.650 1.00 86.31 172 LEU A N 1
ATOM 1370 C CA . LEU A 1 172 ? -3.837 -3.528 7.253 1.00 86.31 172 LEU A CA 1
ATOM 1371 C C . LEU A 1 172 ? -4.909 -2.564 7.762 1.00 86.31 172 LEU A C 1
ATOM 1373 O O . L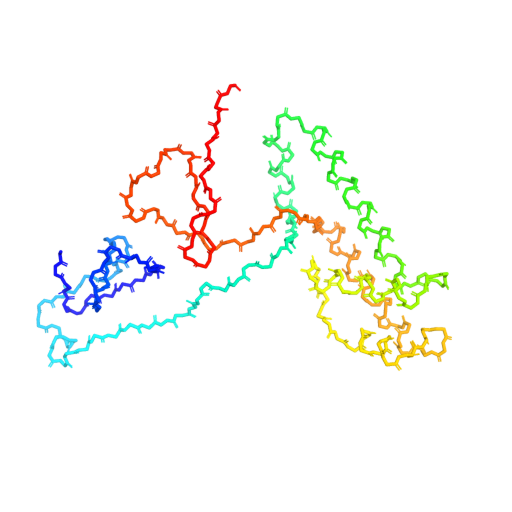EU A 1 172 ? -4.610 -1.447 8.188 1.00 86.31 172 LEU A O 1
ATOM 1377 N N . MET A 1 173 ? -6.163 -3.012 7.750 1.00 86.75 173 MET A N 1
ATOM 1378 C CA . MET A 1 173 ? -7.239 -2.305 8.434 1.00 86.75 173 MET A CA 1
ATOM 1379 C C . MET A 1 173 ? -7.065 -2.479 9.946 1.00 86.75 173 MET A C 1
ATOM 1381 O O . MET A 1 173 ? -7.117 -3.595 10.455 1.00 86.75 173 MET A O 1
ATOM 1385 N N . GLY A 1 174 ? -6.851 -1.374 10.659 1.00 87.75 174 GLY A N 1
ATOM 1386 C CA . GLY A 1 174 ? -6.771 -1.378 12.117 1.00 87.75 174 GLY A CA 1
ATOM 1387 C C . GLY A 1 174 ? -8.158 -1.497 12.744 1.00 87.75 174 GLY A C 1
ATOM 1388 O O . GLY A 1 174 ? -9.057 -0.717 12.425 1.00 87.75 174 GLY A O 1
ATOM 1389 N N . ILE A 1 175 ? -8.321 -2.451 13.659 1.00 86.69 175 ILE A N 1
ATOM 1390 C CA . ILE A 1 175 ? -9.525 -2.611 14.477 1.00 86.69 175 ILE A CA 1
ATOM 1391 C C . ILE A 1 175 ? -9.081 -2.618 15.937 1.00 86.69 175 ILE A C 1
ATOM 1393 O O . ILE A 1 175 ? -8.094 -3.257 16.290 1.00 86.69 175 ILE A O 1
ATOM 1397 N N . ALA A 1 176 ? -9.788 -1.866 16.779 1.00 84.75 176 ALA A N 1
ATOM 1398 C CA . ALA A 1 176 ? -9.547 -1.901 18.216 1.00 84.75 176 ALA A CA 1
ATOM 1399 C C . ALA A 1 176 ? -9.942 -3.272 18.769 1.00 84.75 176 ALA A C 1
ATOM 1401 O O . ALA A 1 176 ? -10.972 -3.800 18.353 1.00 84.75 176 ALA A O 1
ATOM 1402 N N . ASP A 1 177 ? -9.174 -3.798 19.723 1.00 84.81 177 ASP A N 1
ATOM 1403 C CA . ASP A 1 177 ? -9.469 -5.087 20.342 1.00 84.81 177 ASP A CA 1
ATOM 1404 C C . ASP A 1 177 ? -10.906 -5.109 20.904 1.00 84.81 177 ASP A C 1
ATOM 1406 O O . ASP A 1 177 ? -11.202 -4.373 21.854 1.00 84.81 177 ASP A O 1
ATOM 1410 N N . PRO A 1 178 ? -11.822 -5.911 20.324 1.00 77.88 178 PRO A N 1
ATOM 1411 C CA . PRO A 1 178 ? -13.196 -5.975 20.800 1.00 77.88 178 PRO A CA 1
ATOM 1412 C C . PRO A 1 178 ? -13.311 -6.704 22.144 1.00 77.88 178 PRO A C 1
ATOM 1414 O O . PRO A 1 178 ? -14.341 -6.579 22.804 1.00 77.88 178 PRO A O 1
ATOM 1417 N N . THR A 1 179 ? -12.285 -7.457 22.553 1.00 79.69 179 THR A N 1
ATOM 1418 C CA . THR A 1 179 ? -12.299 -8.285 23.768 1.00 79.69 179 THR A CA 1
ATOM 1419 C C . THR A 1 179 ? -11.616 -7.614 24.951 1.00 79.69 179 THR A C 1
ATOM 1421 O O . THR A 1 179 ? -11.903 -7.970 26.091 1.00 79.69 179 THR A O 1
ATOM 1424 N N . GLY A 1 180 ? -10.723 -6.655 24.687 1.00 82.38 180 GLY A N 1
ATOM 1425 C CA . GLY A 1 180 ? -9.863 -6.048 25.703 1.00 82.38 180 GLY A CA 1
ATOM 1426 C C . GLY A 1 180 ? -8.852 -7.027 26.309 1.00 82.38 180 GLY A C 1
ATOM 1427 O O . GLY A 1 180 ? -8.426 -6.829 27.441 1.00 82.38 180 GLY A O 1
ATOM 1428 N N . SER A 1 181 ? -8.509 -8.097 25.590 1.00 86.56 181 SER A N 1
ATOM 1429 C CA . SER A 1 181 ? -7.549 -9.119 26.024 1.00 86.56 181 SER A CA 1
ATOM 1430 C C . SER A 1 181 ? -6.100 -8.803 25.654 1.00 86.56 181 SER A C 1
ATOM 1432 O O . SER A 1 181 ? -5.192 -9.399 26.228 1.00 86.56 181 SER A O 1
ATOM 1434 N N . LEU A 1 182 ? -5.869 -7.908 24.688 1.00 89.62 182 LEU A N 1
ATOM 1435 C CA . LEU A 1 182 ? -4.523 -7.544 24.259 1.00 89.62 182 LEU A CA 1
ATOM 1436 C C . LEU A 1 182 ? -3.847 -6.637 25.299 1.00 89.62 182 LEU A C 1
ATOM 1438 O O . LEU A 1 182 ? -4.403 -5.586 25.629 1.00 89.62 182 LEU A O 1
ATOM 1442 N N . PRO A 1 183 ? -2.645 -7.003 25.789 1.00 92.06 183 PRO A N 1
ATOM 1443 C CA . PRO A 1 183 ? -1.867 -6.133 26.659 1.00 92.06 183 PRO A CA 1
ATOM 1444 C C . PRO A 1 183 ? -1.434 -4.848 25.948 1.00 92.06 183 PRO A C 1
ATOM 1446 O O . PRO A 1 183 ? -1.398 -4.763 24.717 1.00 92.06 183 PRO A O 1
ATOM 1449 N N . GLU A 1 184 ? -1.037 -3.851 26.734 1.00 91.88 184 GLU A N 1
ATOM 1450 C CA . GLU A 1 184 ? -0.458 -2.623 26.196 1.00 91.88 184 GLU A CA 1
ATOM 1451 C C . GLU A 1 184 ? 0.780 -2.925 25.331 1.00 91.88 184 GLU A C 1
ATOM 1453 O O . GLU A 1 184 ? 1.545 -3.854 25.598 1.00 91.88 184 GLU A O 1
ATOM 1458 N N . GLY A 1 185 ? 0.931 -2.194 24.224 1.00 90.44 185 GLY A N 1
ATOM 1459 C CA . GLY A 1 185 ? 2.013 -2.403 23.256 1.00 90.44 185 GLY A CA 1
ATOM 1460 C C . GLY A 1 185 ? 1.870 -3.643 22.362 1.00 90.44 185 GLY A C 1
ATOM 1461 O O . GLY A 1 185 ? 2.727 -3.862 21.505 1.00 90.44 185 GLY A O 1
ATOM 1462 N N . HIS A 1 186 ? 0.807 -4.438 22.514 1.00 89.75 186 HIS A N 1
ATOM 1463 C CA . HIS A 1 186 ? 0.601 -5.647 21.719 1.00 89.75 186 HIS A CA 1
ATOM 1464 C C . HIS A 1 186 ? -0.418 -5.441 20.602 1.00 89.75 186 HIS A C 1
ATOM 1466 O O . HIS A 1 186 ? -1.392 -4.697 20.722 1.00 89.75 186 HIS A O 1
ATOM 1472 N N . VAL A 1 187 ? -0.205 -6.160 19.502 1.00 91.38 187 VAL A N 1
ATOM 1473 C CA . VAL A 1 187 ? -1.129 -6.209 18.367 1.00 91.38 187 VAL A CA 1
ATOM 1474 C C . VAL A 1 187 ? -1.381 -7.654 17.953 1.00 91.38 187 VAL A C 1
ATOM 1476 O O . VAL A 1 187 ? -0.505 -8.513 18.068 1.00 91.38 187 VAL A O 1
ATOM 1479 N N . CYS A 1 188 ? -2.590 -7.916 17.459 1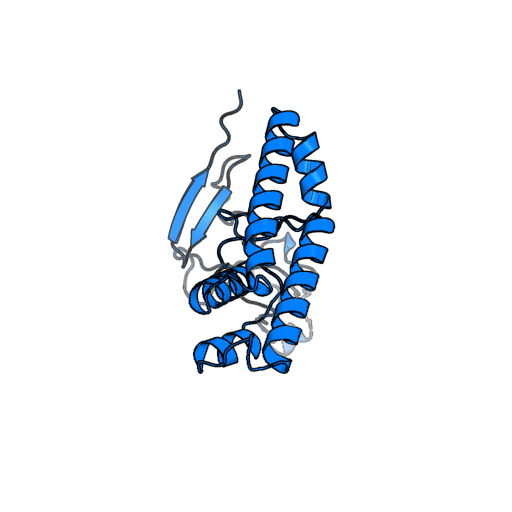.00 88.75 188 CYS A N 1
ATOM 1480 C CA . CYS A 1 188 ? -2.991 -9.198 16.890 1.00 88.75 188 CYS A CA 1
ATOM 1481 C C . CYS A 1 188 ? -3.181 -9.043 15.382 1.00 88.75 188 CYS A C 1
ATOM 1483 O O . CYS A 1 188 ? -3.938 -8.178 14.937 1.00 88.75 188 CYS A O 1
ATOM 1485 N N . ILE A 1 189 ? -2.527 -9.897 14.596 1.00 88.25 189 ILE A N 1
ATOM 1486 C CA . ILE A 1 189 ? -2.707 -9.926 13.142 1.00 88.25 189 ILE A CA 1
ATOM 1487 C C . ILE A 1 189 ? -3.687 -11.042 12.801 1.00 88.25 189 ILE A C 1
ATOM 1489 O O . ILE A 1 189 ? -3.452 -12.201 13.135 1.00 88.25 189 ILE A O 1
ATOM 1493 N N . VAL A 1 190 ? -4.772 -10.692 12.113 1.00 83.75 190 VAL A N 1
ATOM 1494 C CA . VAL A 1 190 ? -5.794 -11.640 11.658 1.00 83.75 190 VAL A CA 1
ATOM 1495 C C . VAL A 1 190 ? -5.757 -11.727 10.137 1.00 83.75 190 VAL A C 1
ATOM 1497 O O . VAL A 1 190 ? -5.748 -10.705 9.451 1.00 83.75 190 VAL A O 1
ATOM 1500 N N . ARG A 1 191 ? -5.758 -12.947 9.602 1.00 81.44 191 ARG A N 1
ATOM 1501 C CA . ARG A 1 191 ? -5.868 -13.232 8.169 1.00 81.44 191 ARG A CA 1
ATOM 1502 C C . ARG A 1 191 ? -6.992 -14.228 7.954 1.00 81.44 191 ARG A C 1
ATOM 1504 O O . ARG A 1 191 ? -6.967 -15.299 8.542 1.00 81.44 191 ARG A O 1
ATOM 1511 N N . GLU A 1 192 ? -7.965 -13.861 7.121 1.00 76.75 192 GLU A N 1
ATOM 1512 C CA . GLU A 1 192 ? -9.116 -14.724 6.787 1.00 76.75 192 GLU A CA 1
ATOM 1513 C C . GLU A 1 192 ? -9.858 -15.241 8.035 1.00 76.75 192 GLU A C 1
ATOM 1515 O O . GLU A 1 192 ? -10.300 -16.381 8.094 1.00 76.75 192 GLU A O 1
ATOM 1520 N N . GLY A 1 193 ? -9.960 -14.402 9.072 1.00 72.12 193 GLY A N 1
ATOM 1521 C CA . GLY A 1 193 ? -10.595 -14.767 10.343 1.00 72.12 193 GLY A CA 1
ATOM 1522 C C . GLY A 1 193 ? -9.716 -15.586 11.297 1.00 72.12 193 GLY A C 1
ATOM 1523 O O . GLY A 1 193 ? -10.140 -15.854 12.417 1.00 72.12 193 GLY A O 1
ATOM 1524 N N . VAL A 1 194 ? -8.485 -15.933 10.906 1.00 73.88 194 VAL A N 1
ATOM 1525 C CA . VAL A 1 194 ? -7.536 -16.690 11.733 1.00 73.88 194 VAL A CA 1
ATOM 1526 C C . VAL A 1 194 ? -6.455 -15.770 12.293 1.00 73.88 194 VAL A C 1
ATOM 1528 O O . VAL A 1 194 ? -5.838 -14.989 11.566 1.00 73.88 194 VAL A O 1
ATOM 1531 N N . VAL A 1 195 ? -6.202 -15.868 13.599 1.00 77.50 195 VAL A N 1
ATOM 1532 C CA . VAL A 1 195 ? -5.100 -15.161 14.264 1.00 77.50 195 VAL A CA 1
ATOM 1533 C C . VAL A 1 195 ? -3.769 -15.766 13.811 1.00 77.50 195 VAL A C 1
ATOM 1535 O O . VAL A 1 195 ? -3.511 -16.943 14.040 1.00 77.50 195 VAL A O 1
ATOM 1538 N N . LEU A 1 196 ? -2.921 -14.959 13.172 1.00 71.62 196 LEU A N 1
ATOM 1539 C CA . LEU A 1 196 ? -1.597 -15.370 12.695 1.00 7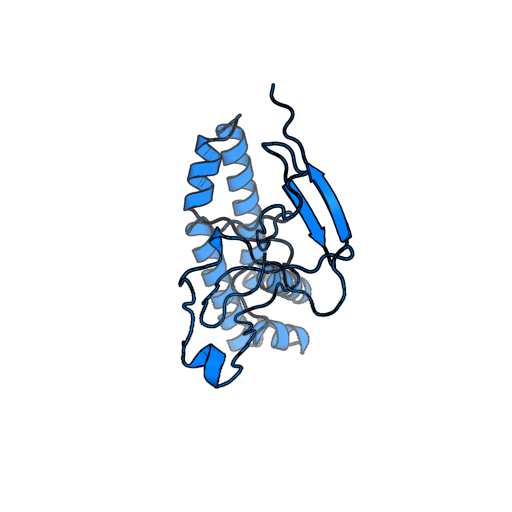1.62 196 LEU A CA 1
ATOM 1540 C C . LEU A 1 196 ? -0.494 -15.212 13.749 1.00 71.62 196 LEU A C 1
ATOM 1542 O O . LEU A 1 196 ? 0.563 -15.821 13.614 1.00 71.62 196 LEU A O 1
ATOM 1546 N N . GLY A 1 197 ? -0.714 -14.385 14.772 1.00 65.19 197 GLY A N 1
ATOM 1547 C CA . GLY A 1 197 ? 0.246 -14.164 15.850 1.00 65.19 197 GLY A CA 1
ATOM 1548 C C . GLY A 1 197 ? -0.073 -12.936 16.701 1.00 65.19 197 GLY A C 1
ATOM 1549 O O . GLY A 1 197 ? -0.812 -12.041 16.282 1.00 65.19 197 GLY A O 1
ATOM 1550 N N . GLN A 1 198 ? 0.512 -12.913 17.898 1.00 60.53 198 GLN A N 1
ATOM 1551 C CA . GLN A 1 198 ? 0.544 -11.773 18.810 1.00 60.53 198 GLN A CA 1
ATOM 1552 C C . GLN A 1 198 ? 2.007 -11.352 18.971 1.00 60.53 198 GLN A C 1
ATOM 1554 O O . GLN A 1 198 ? 2.861 -12.203 19.213 1.00 60.53 198 GLN A O 1
ATOM 1559 N N . SER A 1 199 ? 2.314 -10.068 18.805 1.00 60.88 199 SER A N 1
ATOM 1560 C CA . SER A 1 199 ? 3.665 -9.547 19.049 1.00 60.88 199 SER A CA 1
ATOM 1561 C C . SER A 1 199 ? 3.683 -8.695 20.309 1.00 60.88 199 SER A C 1
ATOM 1563 O O . SER A 1 199 ? 2.835 -7.813 20.445 1.00 60.88 199 SER A O 1
ATOM 1565 N N . GLY A 1 200 ? 4.666 -8.935 21.177 1.00 44.44 200 GLY A N 1
ATOM 1566 C CA . GLY A 1 200 ? 4.990 -8.105 22.332 1.00 44.44 200 GLY A CA 1
ATOM 1567 C C . GLY A 1 200 ? 6.366 -7.478 22.183 1.00 44.44 200 GLY A C 1
ATOM 1568 O O . GLY A 1 200 ? 7.330 -8.173 21.859 1.00 44.44 200 GLY A O 1
ATOM 1569 N N . GLY A 1 201 ? 6.458 -6.167 22.396 1.00 41.25 201 GLY A N 1
ATOM 1570 C CA . GLY A 1 201 ? 7.739 -5.498 22.573 1.00 41.25 201 GLY A CA 1
ATOM 1571 C C . GLY A 1 201 ? 8.317 -5.893 23.926 1.00 41.25 201 GLY A C 1
ATOM 1572 O O . GLY A 1 201 ? 7.787 -5.500 24.958 1.00 41.25 201 GLY A O 1
ATOM 1573 N N . SER A 1 202 ? 9.388 -6.683 23.932 1.00 37.94 202 SER A N 1
ATOM 1574 C CA . SER A 1 202 ? 10.256 -6.774 25.101 1.00 37.94 202 SER A CA 1
ATOM 1575 C C . SER A 1 202 ? 10.989 -5.439 25.228 1.00 37.94 202 SER A C 1
ATOM 1577 O O . SER A 1 202 ? 11.890 -5.153 24.436 1.00 37.94 202 SER A O 1
ATOM 1579 N N . GLU A 1 203 ? 10.560 -4.608 26.172 1.00 41.62 203 GLU A N 1
ATOM 1580 C CA . GLU A 1 203 ? 11.324 -3.444 26.609 1.00 41.62 203 GLU A CA 1
ATOM 1581 C C . GLU A 1 203 ? 12.672 -3.907 27.183 1.00 41.62 203 GLU A C 1
ATOM 1583 O O . GLU A 1 203 ? 12.730 -4.782 28.049 1.00 41.62 203 GLU A O 1
ATOM 1588 N N . SER A 1 204 ? 13.755 -3.321 26.671 1.00 34.59 204 SER A N 1
ATOM 1589 C CA . SER A 1 204 ? 15.087 -3.296 27.286 1.00 34.59 204 SER A CA 1
ATOM 1590 C C . SER A 1 204 ? 15.790 -2.008 26.895 1.00 34.59 204 SER A C 1
ATOM 1592 O O . SER A 1 204 ? 15.880 -1.777 25.660 1.00 34.59 204 SER A O 1
#

pLDDT: mean 83.5, std 11.22, range [34.59, 94.81]

Organism: NCBI:txid156174

InterPro domains:
  IPR007855 RNA-dependent RNA polymerase [PTHR23079] (10-189)
  IPR057596 RDRP, core domain [PF05183] (10-189)

Radius of gyration: 24.51 Å; chains: 1; bounding box: 65×28×60 Å

Sequence (204 aa):
RNWIYGSMDKGTVTTDARLPDGYIIMRQSMRKVHGSQNCIAQQHGINRFEINNTSEMSRRGGRLNVNLVQILEHCAKDPQRMKAYLLERQKEEAKRVCMLSDGSASREERKSVLGYTARHGTISLGSPFTLLAAGFDPDREPYLAEELRKCERRELKGLREGKVAMRETYNLMGIADPTGSLPEGHVCIVREGVVLGQSGGSES

Foldseek 3Di:
DDDAFPWDFDDDFDDDPPDDPPDDDGDPVRTPDDHDPPDPRVVVVDDDDDDPDDWDPWFFKEWDFPVVLVVCLVPPPDNVVSVVVLVVLLVVLLVLLVLLQDPPHDLVSNLVSLVVCCRYHDDPCDDLNVCSVVPDDCVPDVVSNVVSVVSSVRRNVCSVRRGGIDRGDTDGDDDDPPVPPADPQKDWDDDPNRTPDIDDDPDD